Protein AF-A0A938V419-F1 (afdb_monomer)

Foldseek 3Di:
DDFDKDKDKFWPVNFAADDPVNVVVLVVLLPFDADAPLFDPVDALLVSLVVCLVVVWAKAKEKEFEFAADPVCQPPPVWWDKDKDWAAFLLLVLLCVPCVVVLVVVCVVCVVVVHHDDPVNSVVVSVVCSVVSVVVVLVVLCVVPVPCSCVVVVVVRRHDTDIDIDIGTAAPRRPPVRDDQPVFSMKMKMDGVVSSHIDIATDRDQVNLQVQQSNLLSQLSNVVSHAHKYFYWYQANNRHITGRDIGRHAEGAPPSHCRNHHDDPVSVLVSQAQYWHWDWDADPVDNNIIMIMTIHRD

pLDDT: mean 90.35, std 8.26, range [40.0, 97.88]

Structure (mmCIF, N/CA/C/O backbone):
data_AF-A0A938V419-F1
#
_entry.id   AF-A0A938V419-F1
#
loop_
_atom_site.group_PDB
_atom_site.id
_atom_site.type_symbol
_atom_site.label_atom_id
_atom_site.label_alt_id
_atom_site.label_comp_id
_atom_site.label_asym_id
_atom_site.label_entity_id
_atom_site.label_seq_id
_atom_site.pdbx_PDB_ins_code
_atom_site.Cartn_x
_atom_site.Cartn_y
_atom_site.Cartn_z
_atom_site.occupancy
_atom_site.B_iso_or_equiv
_atom_site.auth_seq_id
_atom_site.auth_comp_id
_atom_site.auth_asym_id
_atom_site.auth_atom_id
_atom_site.pdbx_PDB_model_num
ATOM 1 N N . MET A 1 1 ? 13.591 -10.824 32.837 1.00 40.00 1 MET A N 1
ATOM 2 C CA . MET A 1 1 ? 12.143 -11.056 33.007 1.00 40.00 1 MET A CA 1
ATOM 3 C C . MET A 1 1 ? 11.602 -11.314 31.617 1.00 40.00 1 MET A C 1
ATOM 5 O O . MET A 1 1 ? 11.769 -10.442 30.778 1.00 40.00 1 MET A O 1
ATOM 9 N N . GLY A 1 2 ? 11.125 -12.526 31.327 1.00 44.41 2 GLY A N 1
ATOM 10 C CA . GLY A 1 2 ? 10.531 -12.807 30.019 1.00 44.41 2 GLY A CA 1
ATOM 11 C C . GLY A 1 2 ? 9.225 -12.032 29.912 1.00 44.41 2 GLY A C 1
ATOM 12 O O . GLY A 1 2 ? 8.365 -12.215 30.767 1.00 44.41 2 GLY A O 1
ATOM 13 N N . GLN A 1 3 ? 9.114 -11.129 28.939 1.00 49.97 3 GLN A N 1
ATOM 14 C CA . GLN A 1 3 ? 7.815 -10.576 28.564 1.00 49.97 3 GLN A CA 1
ATOM 15 C C . GLN A 1 3 ? 6.968 -11.742 28.055 1.00 49.97 3 GLN A C 1
ATOM 17 O O . GLN A 1 3 ?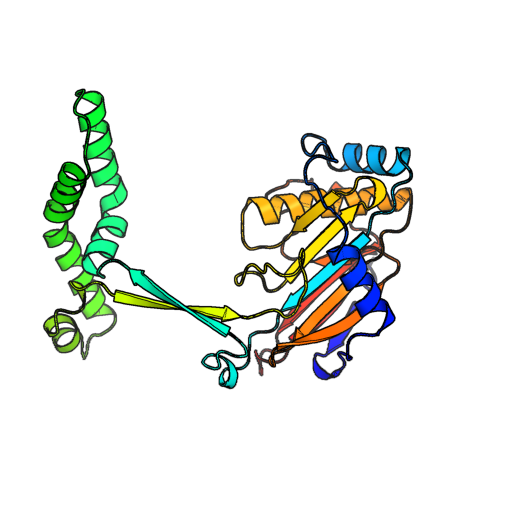 7.428 -12.518 27.213 1.00 49.97 3 GLN A O 1
ATOM 22 N N . THR A 1 4 ? 5.775 -11.914 28.614 1.00 55.88 4 THR A N 1
ATOM 23 C CA . THR A 1 4 ? 4.829 -12.890 28.084 1.00 55.88 4 THR A CA 1
ATOM 24 C C . THR A 1 4 ? 4.237 -12.231 26.845 1.00 55.88 4 THR A C 1
ATOM 26 O O . THR A 1 4 ? 3.736 -11.123 26.915 1.00 55.88 4 THR A O 1
ATOM 29 N N . THR A 1 5 ? 4.352 -12.831 25.668 1.00 69.94 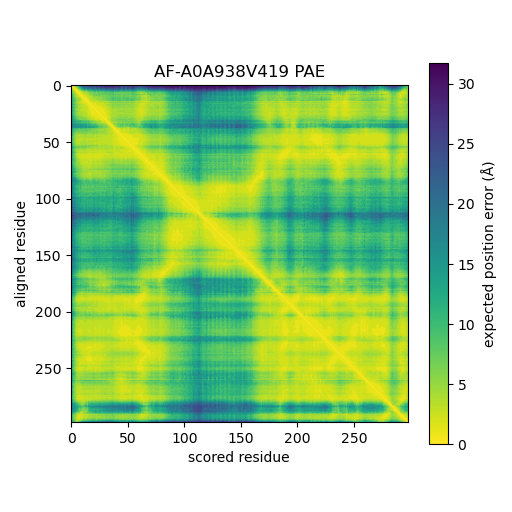5 THR A N 1
ATOM 30 C CA . THR A 1 5 ? 3.678 -12.288 24.480 1.00 69.94 5 THR A CA 1
ATOM 31 C C . THR A 1 5 ? 2.454 -13.144 24.234 1.00 69.94 5 THR A C 1
ATOM 33 O O . THR A 1 5 ? 2.574 -14.338 23.942 1.00 69.94 5 THR A O 1
ATOM 36 N N . ARG A 1 6 ? 1.257 -12.561 24.336 1.00 82.06 6 ARG A N 1
ATOM 37 C CA . ARG A 1 6 ? 0.045 -13.257 23.900 1.00 82.06 6 ARG A CA 1
ATOM 38 C C . ARG A 1 6 ? -0.007 -13.221 22.378 1.00 82.06 6 ARG A C 1
ATOM 40 O O . ARG A 1 6 ? -0.185 -12.158 21.791 1.00 82.06 6 ARG A O 1
ATOM 47 N N . THR A 1 7 ? 0.103 -14.391 21.757 1.00 84.62 7 THR A N 1
ATOM 48 C CA . THR A 1 7 ? -0.038 -14.554 20.305 1.00 84.62 7 THR A CA 1
ATOM 49 C C . THR A 1 7 ? -1.355 -15.252 19.993 1.00 84.62 7 THR A C 1
ATOM 51 O O . THR A 1 7 ? -1.660 -16.289 20.584 1.00 84.62 7 THR A O 1
ATOM 54 N N . ILE A 1 8 ? -2.138 -14.696 19.071 1.00 85.88 8 ILE A N 1
ATOM 55 C CA . ILE A 1 8 ? -3.344 -15.332 18.527 1.00 85.88 8 ILE A CA 1
ATOM 56 C C . ILE A 1 8 ? -3.110 -15.566 17.038 1.00 85.88 8 ILE A C 1
ATOM 58 O O . ILE A 1 8 ? -2.898 -14.608 16.299 1.00 85.88 8 ILE A O 1
ATOM 62 N N . GLY A 1 9 ? -3.126 -16.830 16.615 1.00 85.75 9 GLY A N 1
ATOM 63 C CA . GLY A 1 9 ? -3.018 -17.218 15.211 1.00 85.75 9 GLY A CA 1
ATOM 64 C C . GLY A 1 9 ? -4.391 -17.427 14.575 1.00 85.75 9 GLY A C 1
ATOM 65 O O . GLY A 1 9 ? -5.311 -17.903 15.236 1.00 85.75 9 GLY A O 1
ATOM 66 N N . PHE A 1 10 ? -4.501 -17.098 13.293 1.00 86.56 10 PHE A N 1
ATOM 67 C CA . PHE A 1 10 ? -5.673 -17.305 12.452 1.00 86.56 10 PHE A CA 1
ATOM 68 C C . PHE A 1 10 ? -5.224 -17.972 11.161 1.00 86.56 10 PHE A C 1
ATOM 70 O O . PHE A 1 10 ? -4.570 -17.337 10.326 1.00 86.56 10 PHE A O 1
ATOM 77 N N . ARG A 1 11 ? -5.591 -19.237 10.981 1.00 85.44 11 ARG A N 1
ATOM 78 C CA . ARG A 1 11 ? -5.293 -19.946 9.735 1.00 85.44 11 ARG A CA 1
ATOM 79 C C . ARG A 1 11 ? -6.252 -19.493 8.645 1.00 85.44 11 ARG A C 1
ATOM 81 O O . ARG A 1 11 ? -7.429 -19.268 8.918 1.00 85.44 11 ARG A O 1
ATOM 88 N N . SER A 1 12 ? -5.779 -19.418 7.404 1.00 81.81 12 SER A N 1
ATOM 89 C CA . SER A 1 12 ? -6.625 -19.103 6.234 1.00 81.81 12 SER A CA 1
ATOM 90 C C . SER A 1 12 ? -7.889 -19.973 6.134 1.00 81.81 12 SER A C 1
ATOM 92 O O . SER A 1 12 ? -8.957 -19.498 5.754 1.00 81.81 12 SER A O 1
ATOM 94 N N . GLU A 1 13 ? -7.790 -21.237 6.549 1.00 83.69 13 GLU A N 1
ATOM 95 C CA . GLU A 1 13 ? -8.884 -22.218 6.586 1.00 83.69 13 GLU A CA 1
ATOM 96 C C . GLU A 1 13 ? -9.969 -21.890 7.636 1.00 83.69 13 GLU A C 1
ATOM 98 O O . GLU A 1 13 ? -11.103 -22.350 7.520 1.00 83.69 13 GLU A O 1
ATOM 103 N N . GLU A 1 14 ? -9.639 -21.084 8.650 1.00 87.38 14 GLU A N 1
ATOM 104 C CA . GLU A 1 14 ? -10.528 -20.691 9.753 1.00 87.38 14 GLU A CA 1
ATOM 105 C C . GLU A 1 14 ? -11.244 -19.359 9.483 1.00 87.38 14 GLU A C 1
ATOM 107 O O . GLU A 1 14 ? -12.124 -18.953 10.251 1.00 87.38 14 GLU A O 1
ATOM 112 N N . TRP A 1 15 ? -10.879 -18.652 8.409 1.00 91.69 15 TRP A N 1
ATOM 113 C CA . TRP A 1 15 ? -11.514 -17.386 8.067 1.00 91.69 15 TRP A CA 1
ATOM 114 C C . TRP A 1 15 ? -12.955 -17.608 7.618 1.00 91.69 15 TRP A C 1
ATOM 116 O O . TRP A 1 15 ? -13.278 -18.498 6.830 1.00 91.69 15 TRP A O 1
ATOM 126 N N . ARG A 1 16 ? -13.841 -16.758 8.127 1.00 93.88 16 ARG A N 1
ATOM 127 C CA . ARG A 1 16 ? -15.288 -16.919 7.983 1.00 93.88 16 ARG A CA 1
ATOM 128 C C . ARG A 1 16 ? -15.825 -16.032 6.874 1.00 93.88 16 ARG A C 1
ATOM 130 O O . ARG A 1 16 ? -15.177 -15.076 6.449 1.00 93.88 16 ARG A O 1
ATOM 137 N N . ASP A 1 17 ? -17.036 -16.326 6.422 1.00 94.38 17 ASP A N 1
ATOM 138 C CA . ASP A 1 17 ? -17.784 -15.367 5.613 1.00 94.38 17 ASP A CA 1
ATOM 139 C C . ASP A 1 17 ? -18.051 -14.085 6.404 1.00 94.38 17 ASP A C 1
ATOM 141 O O . ASP A 1 17 ? -18.088 -14.087 7.638 1.00 94.38 17 ASP A O 1
ATOM 145 N N . LEU A 1 18 ? -18.194 -12.977 5.678 1.00 92.25 18 LEU A N 1
ATOM 146 C CA . LEU A 1 18 ? -18.390 -11.666 6.277 1.00 92.25 18 LEU A CA 1
ATOM 147 C C . LEU A 1 18 ? -19.740 -11.623 7.017 1.00 92.25 18 LEU A C 1
ATOM 149 O O . LEU A 1 18 ? -20.777 -11.812 6.378 1.00 92.25 18 LEU A O 1
ATOM 153 N N . PRO A 1 19 ? -19.766 -11.350 8.335 1.00 94.69 19 PRO A N 1
ATOM 154 C CA . PRO A 1 19 ? -21.022 -11.184 9.052 1.00 94.69 19 PRO A CA 1
ATOM 155 C C . PRO A 1 19 ? -21.852 -10.041 8.457 1.00 94.69 19 PRO A C 1
ATOM 157 O O . PRO A 1 19 ? -21.304 -9.036 7.992 1.00 94.69 19 PRO A O 1
ATOM 160 N N . GLU A 1 20 ? -23.180 -10.153 8.515 1.00 92.94 20 GLU A N 1
ATOM 161 C CA . GLU A 1 20 ? -24.084 -9.109 8.010 1.00 92.94 20 GLU A CA 1
ATOM 162 C C . GLU A 1 20 ? -23.860 -7.770 8.728 1.00 92.94 20 GLU A C 1
ATOM 164 O O . GLU A 1 20 ? -23.819 -6.724 8.087 1.00 92.94 20 GLU A O 1
ATOM 169 N N . SER A 1 21 ? -23.599 -7.802 10.039 1.00 92.81 21 SER A N 1
ATOM 170 C CA . SER A 1 21 ? -23.277 -6.613 10.837 1.00 92.81 21 SER A CA 1
ATOM 171 C C . SER A 1 21 ? -22.013 -5.894 10.356 1.00 92.81 21 SER A C 1
ATOM 173 O O . SER A 1 21 ? -21.987 -4.666 10.271 1.00 92.81 21 SER A O 1
ATOM 175 N N . VAL A 1 22 ? -20.971 -6.648 9.998 1.00 92.19 22 VAL A N 1
ATOM 176 C CA . VAL A 1 22 ? -19.723 -6.096 9.457 1.00 92.19 22 VAL A CA 1
ATOM 177 C C . VAL A 1 22 ? -19.958 -5.553 8.049 1.00 92.19 22 VAL A C 1
ATOM 179 O O . VAL A 1 22 ? -19.527 -4.446 7.739 1.00 92.19 22 VAL A O 1
ATOM 182 N N . SER A 1 23 ? -20.696 -6.291 7.219 1.00 90.31 23 SER A N 1
ATOM 183 C CA . SER A 1 23 ? -21.071 -5.865 5.866 1.00 90.31 23 SER A CA 1
ATOM 184 C C . SER A 1 23 ? -21.845 -4.544 5.885 1.00 90.31 23 SER A C 1
ATOM 186 O O . SER A 1 23 ? -21.532 -3.630 5.122 1.00 90.31 23 SER A O 1
ATOM 188 N N . ALA A 1 24 ? -22.816 -4.414 6.794 1.00 90.12 24 ALA A N 1
ATOM 189 C CA . ALA A 1 24 ? -23.596 -3.198 6.986 1.00 90.12 24 ALA A CA 1
ATOM 190 C C . ALA A 1 24 ? -22.712 -2.021 7.424 1.00 90.12 24 ALA A C 1
ATOM 192 O O . ALA A 1 24 ? -22.822 -0.939 6.849 1.00 90.12 24 ALA A O 1
ATOM 193 N N . ARG A 1 25 ? -21.783 -2.247 8.365 1.00 89.00 25 ARG A N 1
ATOM 194 C CA . ARG A 1 25 ? -20.826 -1.224 8.818 1.00 89.00 25 ARG A CA 1
ATOM 195 C C . ARG A 1 25 ? -19.917 -0.751 7.680 1.00 89.00 25 ARG A C 1
ATOM 197 O O . ARG A 1 25 ? -19.761 0.448 7.483 1.00 89.00 25 ARG A O 1
ATOM 204 N N . LEU A 1 26 ? -19.362 -1.668 6.881 1.00 88.75 26 LEU A N 1
ATOM 205 C CA . LEU A 1 26 ? -18.559 -1.313 5.699 1.00 88.75 26 LEU A CA 1
ATOM 206 C C . LEU A 1 26 ? -19.370 -0.508 4.674 1.00 88.75 26 LEU A C 1
ATOM 208 O O . LEU A 1 26 ? -18.866 0.465 4.114 1.00 88.75 26 LEU A O 1
ATOM 212 N N . ALA A 1 27 ? -20.635 -0.875 4.457 1.00 88.00 27 ALA A N 1
ATOM 213 C CA . ALA A 1 27 ? -21.527 -0.156 3.554 1.00 88.00 27 ALA A CA 1
ATOM 214 C C . ALA A 1 27 ? -21.906 1.243 4.070 1.00 88.00 27 ALA A C 1
ATOM 216 O O . ALA A 1 27 ? -22.080 2.158 3.267 1.00 88.00 27 ALA A O 1
ATOM 217 N N . GLU A 1 28 ? -22.039 1.431 5.382 1.00 87.75 28 GLU A N 1
ATOM 218 C CA . GLU A 1 28 ? -22.273 2.744 5.988 1.00 87.75 28 GLU A CA 1
ATOM 219 C C . GLU A 1 28 ? -21.077 3.673 5.767 1.00 87.75 28 GLU A C 1
ATOM 221 O O . GLU A 1 28 ? -21.234 4.788 5.267 1.00 87.75 28 GLU A O 1
ATOM 226 N N . LEU A 1 29 ? -19.869 3.177 6.034 1.00 85.25 29 LEU A N 1
ATOM 227 C CA . LEU A 1 29 ? -18.631 3.925 5.807 1.00 85.25 29 LEU A CA 1
ATOM 228 C C . LEU A 1 29 ? -18.454 4.286 4.341 1.00 85.25 29 LEU A C 1
ATOM 230 O O . LEU A 1 29 ? -17.960 5.364 4.028 1.00 85.25 29 LEU A O 1
ATOM 234 N N . ALA A 1 30 ? -18.894 3.415 3.440 1.00 85.38 30 ALA A N 1
ATOM 235 C CA . ALA A 1 30 ? -18.847 3.690 2.017 1.00 85.38 30 ALA A CA 1
ATOM 236 C C . ALA A 1 30 ? -19.746 4.845 1.569 1.00 85.38 30 ALA A C 1
ATOM 238 O O . ALA A 1 30 ? -19.484 5.487 0.553 1.00 85.38 30 ALA A O 1
ATOM 239 N N . ARG A 1 31 ? -20.822 5.111 2.314 1.00 85.19 31 ARG A N 1
ATOM 240 C CA . ARG A 1 31 ? -21.737 6.229 2.048 1.00 85.19 31 ARG A CA 1
ATOM 241 C C . ARG A 1 31 ? -21.283 7.520 2.721 1.00 85.19 31 ARG A C 1
ATOM 243 O O . ARG A 1 31 ? -21.749 8.591 2.333 1.00 85.19 31 ARG A O 1
ATOM 250 N N . ALA A 1 32 ? -20.417 7.432 3.729 1.00 84.88 32 ALA A N 1
ATOM 251 C CA . ALA A 1 32 ? -19.896 8.599 4.418 1.00 84.88 32 ALA A CA 1
ATOM 252 C C . ALA A 1 32 ? -18.996 9.429 3.491 1.00 84.88 32 ALA A C 1
ATOM 254 O O . ALA A 1 32 ? -18.222 8.912 2.684 1.00 84.88 32 ALA A O 1
ATOM 255 N N . ARG A 1 33 ? -19.096 10.754 3.617 1.00 83.31 33 ARG A N 1
ATOM 256 C CA . ARG A 1 33 ? -18.255 11.685 2.866 1.00 83.31 33 ARG A CA 1
ATOM 257 C C . ARG A 1 33 ? -16.973 11.942 3.643 1.00 83.31 33 ARG A C 1
ATOM 259 O O . ARG A 1 33 ? -16.923 12.840 4.477 1.00 83.31 33 ARG A O 1
ATOM 266 N N . TRP A 1 34 ? -15.946 11.163 3.341 1.00 86.19 34 TRP A N 1
ATOM 267 C CA . TRP A 1 34 ? -14.630 11.350 3.934 1.00 86.19 34 TRP A CA 1
ATOM 268 C C . TRP A 1 34 ? -13.888 12.524 3.300 1.00 86.19 34 TRP A C 1
ATOM 270 O O . TRP A 1 34 ? -13.940 12.738 2.087 1.00 86.19 34 TRP A O 1
ATOM 280 N N . ASN A 1 35 ? -13.181 13.284 4.126 1.00 78.44 35 ASN A N 1
ATOM 281 C CA . ASN A 1 35 ? -12.273 14.339 3.710 1.00 78.44 35 ASN A CA 1
ATOM 282 C C . ASN A 1 35 ? -10.875 14.089 4.303 1.00 78.44 35 ASN A C 1
ATOM 284 O O . ASN A 1 35 ? -10.711 13.337 5.260 1.00 78.44 35 ASN A O 1
ATOM 288 N N . HIS A 1 3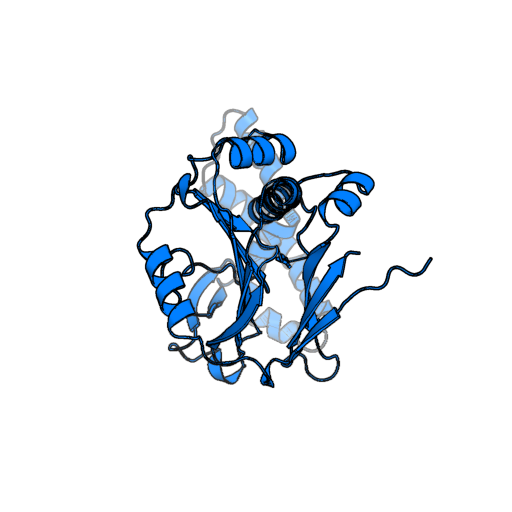6 ? -9.855 14.716 3.717 1.00 75.00 36 HIS A N 1
ATOM 289 C CA . HIS A 1 36 ? -8.471 14.615 4.201 1.00 75.00 36 HIS A CA 1
ATOM 290 C C . HIS A 1 36 ? -8.014 15.866 4.963 1.00 75.00 36 HIS A C 1
ATOM 292 O O . HIS A 1 36 ? -6.861 15.942 5.373 1.00 75.00 36 HIS A O 1
ATOM 298 N N . THR A 1 37 ? -8.901 16.847 5.145 1.00 76.38 37 THR A N 1
ATOM 299 C CA . THR A 1 37 ? -8.582 18.178 5.689 1.00 76.38 37 THR A CA 1
ATOM 300 C C . THR A 1 37 ? -9.072 18.381 7.119 1.00 76.38 37 THR A C 1
ATOM 302 O O . THR A 1 37 ? -8.740 19.389 7.728 1.00 76.38 37 THR A O 1
ATOM 305 N N . GLY A 1 38 ? -9.874 17.455 7.653 1.00 77.00 38 GLY A N 1
ATOM 306 C CA . GLY A 1 38 ? -10.442 17.534 9.000 1.00 77.00 38 GLY A CA 1
ATOM 307 C C . GLY A 1 38 ? -9.427 17.382 10.135 1.00 77.00 38 GLY A C 1
ATOM 308 O O . GLY A 1 38 ? -9.770 17.674 11.273 1.00 77.00 38 GLY A O 1
ATOM 309 N N . LEU A 1 39 ? -8.191 16.962 9.840 1.00 86.56 39 LEU A N 1
ATOM 310 C CA . LEU A 1 39 ? -7.095 16.870 10.804 1.00 86.56 39 LEU A CA 1
ATOM 311 C C . LEU A 1 39 ? -5.859 17.608 10.283 1.00 86.56 39 LEU A C 1
ATOM 313 O O . LEU A 1 39 ? -5.485 17.466 9.117 1.00 86.56 39 LEU A O 1
ATOM 317 N N . ASP A 1 40 ? -5.194 18.350 11.169 1.00 88.81 40 ASP A N 1
ATOM 318 C CA . ASP A 1 40 ? -3.922 19.003 10.871 1.00 88.81 40 ASP A CA 1
ATOM 319 C C . ASP A 1 40 ? -2.756 18.017 11.027 1.00 88.81 40 ASP A C 1
ATOM 321 O O . ASP A 1 40 ? -2.216 17.793 12.112 1.00 88.81 40 ASP A O 1
ATOM 325 N N . LEU A 1 41 ? -2.344 17.431 9.905 1.00 88.81 41 LEU A N 1
ATOM 326 C CA . LEU A 1 41 ? -1.218 16.502 9.855 1.00 88.81 41 LEU A CA 1
ATOM 327 C C . LEU A 1 41 ? 0.150 17.193 9.966 1.00 88.81 41 LEU A C 1
ATOM 329 O O . LEU A 1 41 ? 1.170 16.514 9.884 1.00 88.81 41 LEU A O 1
ATOM 333 N N . SER A 1 42 ? 0.231 18.511 10.156 1.00 89.94 42 SER A N 1
ATOM 334 C CA . SER A 1 42 ? 1.493 19.144 10.560 1.00 89.94 42 SER A CA 1
ATOM 335 C C . SER A 1 42 ? 1.816 18.894 12.041 1.00 89.94 42 SER A C 1
ATOM 337 O O . SER A 1 42 ? 2.985 18.942 12.429 1.00 89.94 42 SER A O 1
ATOM 339 N N . MET A 1 43 ? 0.809 18.541 12.852 1.00 93.19 43 MET A N 1
ATOM 340 C CA . MET A 1 43 ? 0.978 18.215 14.267 1.00 93.19 43 MET A CA 1
ATOM 341 C C . MET A 1 43 ? 1.787 16.926 14.474 1.00 93.19 43 MET A C 1
ATOM 343 O O . MET A 1 43 ? 1.781 15.999 13.654 1.00 93.19 43 MET A O 1
ATOM 347 N N . SER A 1 44 ? 2.470 16.849 15.620 1.00 94.94 44 SER A N 1
ATOM 348 C CA . SER A 1 44 ? 3.068 15.598 16.090 1.00 94.94 44 SER A CA 1
ATOM 349 C C . SER A 1 44 ? 1.981 14.582 16.452 1.00 94.94 44 SER A C 1
ATOM 351 O O . SER A 1 44 ? 0.836 14.944 16.730 1.00 94.94 44 SER A O 1
ATOM 353 N N . HIS A 1 45 ? 2.339 13.298 16.482 1.00 96.44 45 HIS A N 1
ATOM 354 C CA . HIS A 1 45 ? 1.384 12.235 16.788 1.00 96.44 45 HIS A CA 1
ATOM 355 C C . HIS A 1 45 ? 0.739 12.394 18.175 1.00 96.44 45 HIS A C 1
ATOM 357 O O . HIS A 1 45 ? -0.458 12.141 18.306 1.00 96.44 45 HIS A O 1
ATOM 363 N N . SER A 1 46 ? 1.498 12.859 19.175 1.00 96.38 46 SER A N 1
ATOM 364 C CA . SER A 1 46 ? 1.009 13.116 20.536 1.00 96.38 46 SER A CA 1
ATOM 365 C C . SER A 1 46 ? 0.027 14.283 20.590 1.00 96.38 46 SER A C 1
ATOM 367 O O . SER A 1 46 ? -1.043 14.139 21.171 1.00 96.38 46 SER A O 1
ATOM 369 N N . LEU A 1 47 ? 0.339 15.403 19.926 1.00 96.75 47 LEU A N 1
ATOM 370 C CA . LEU A 1 47 ? -0.565 16.558 19.864 1.00 96.75 47 LEU A CA 1
ATOM 371 C C . LEU A 1 47 ? -1.859 16.213 19.126 1.00 96.75 47 LEU A C 1
ATOM 373 O O . LEU A 1 47 ? -2.943 16.604 19.552 1.00 96.75 47 LEU A O 1
ATOM 377 N N . LEU A 1 48 ? -1.758 15.430 18.049 1.00 96.25 48 LEU A N 1
ATOM 378 C CA . LEU A 1 48 ? -2.934 14.954 17.333 1.00 96.25 48 LEU A CA 1
ATOM 379 C C . LEU A 1 48 ? -3.788 14.033 18.219 1.00 96.25 48 LEU A C 1
ATOM 381 O O . LEU A 1 48 ? -5.008 14.144 18.213 1.00 96.25 48 LEU A O 1
ATOM 385 N N . ALA A 1 49 ? -3.169 13.166 19.025 1.00 97.12 49 ALA A N 1
ATOM 386 C CA . ALA A 1 49 ? -3.886 12.302 19.961 1.00 97.12 49 ALA A CA 1
ATOM 387 C C . ALA A 1 49 ? -4.605 13.099 21.063 1.00 97.12 49 ALA A C 1
ATOM 389 O O . ALA A 1 49 ? -5.759 12.807 21.372 1.00 97.12 49 ALA A O 1
ATOM 390 N N . GLU A 1 50 ? -3.955 14.124 21.619 1.00 97.12 50 GLU A N 1
ATOM 391 C CA . GLU A 1 50 ? -4.558 15.046 22.591 1.00 97.12 50 GLU A CA 1
ATOM 392 C C . GLU A 1 50 ? -5.724 15.827 21.983 1.00 97.12 50 GLU A C 1
ATOM 394 O O . GLU A 1 50 ? -6.776 15.952 22.608 1.00 97.12 50 GLU A O 1
ATOM 399 N N . HIS A 1 51 ? -5.571 16.299 20.743 1.00 95.56 51 HIS A N 1
ATOM 400 C CA . HIS A 1 51 ? -6.643 16.961 20.008 1.00 95.56 51 HIS A CA 1
ATOM 401 C C . HIS A 1 51 ? -7.854 16.035 19.831 1.00 95.56 51 HIS A C 1
ATOM 403 O O . HIS A 1 51 ? -8.971 16.409 20.186 1.00 95.56 51 HIS A O 1
ATOM 409 N N . LEU A 1 52 ? -7.633 14.800 19.362 1.00 95.69 52 LEU A N 1
ATOM 410 C CA . LEU A 1 52 ? -8.697 13.802 19.223 1.00 95.69 52 LEU A CA 1
ATOM 411 C C . LEU A 1 52 ? -9.394 13.533 20.565 1.00 95.69 52 LEU A C 1
ATOM 413 O O . LEU A 1 52 ? -10.624 13.549 20.626 1.00 95.69 52 LEU A O 1
ATOM 417 N N . ALA A 1 53 ? -8.629 13.364 21.646 1.00 95.81 53 ALA A N 1
ATOM 418 C CA . ALA A 1 53 ? -9.174 13.166 22.988 1.00 95.81 53 ALA A CA 1
ATOM 419 C C . ALA A 1 53 ? -10.015 14.365 23.459 1.00 95.81 53 ALA A C 1
ATOM 421 O O . ALA A 1 53 ? -11.114 14.178 23.976 1.00 95.81 53 ALA A O 1
ATOM 422 N N . GLY A 1 54 ? -9.543 15.594 23.227 1.00 94.38 54 GLY A N 1
ATOM 423 C CA . GLY A 1 54 ? -10.251 16.822 23.599 1.00 94.38 54 GLY A CA 1
ATOM 424 C C . GLY A 1 54 ? -11.568 17.034 22.847 1.00 94.38 54 GLY A C 1
ATOM 425 O O . GLY A 1 54 ? -12.481 17.661 23.377 1.00 94.38 54 GLY A O 1
ATOM 426 N N . THR A 1 55 ? -11.691 16.487 21.634 1.00 92.44 55 THR A N 1
ATOM 427 C CA . THR A 1 55 ? -12.938 16.532 20.848 1.00 92.44 55 THR A CA 1
ATOM 428 C C . THR A 1 55 ? -13.941 15.434 21.207 1.00 92.44 55 THR A C 1
ATOM 430 O O . THR A 1 55 ? -15.089 15.507 20.776 1.00 92.44 55 THR A O 1
ATOM 433 N N . GLY A 1 56 ? -13.533 14.419 21.979 1.00 91.69 56 GLY A N 1
ATOM 434 C CA . GLY A 1 56 ? -14.358 13.236 22.236 1.00 91.69 56 GLY A CA 1
ATOM 435 C C . GLY A 1 56 ? -14.578 12.367 20.993 1.00 91.69 56 GLY A C 1
ATOM 436 O O . GLY A 1 56 ? -15.605 11.702 20.896 1.00 91.69 56 GLY A O 1
ATOM 437 N N . ALA A 1 57 ? -13.654 12.403 20.027 1.00 93.88 57 ALA A N 1
ATOM 438 C CA . ALA A 1 57 ? -13.730 11.582 18.821 1.00 93.88 57 ALA A CA 1
ATOM 439 C C . ALA A 1 57 ? -13.552 10.091 19.139 1.00 93.88 57 ALA A C 1
ATOM 441 O O . ALA A 1 57 ? -12.826 9.758 20.075 1.00 93.88 57 ALA A O 1
ATOM 442 N N . HIS A 1 58 ? -14.131 9.206 18.323 1.00 95.25 58 HIS A N 1
ATOM 443 C CA . HIS A 1 58 ? -14.058 7.750 18.485 1.00 95.25 58 HIS A CA 1
ATOM 444 C C . HIS A 1 58 ? -13.314 7.125 17.297 1.00 95.25 58 HIS A C 1
ATOM 446 O O . HIS A 1 58 ? -13.929 6.630 16.343 1.00 95.25 58 HIS A O 1
ATOM 452 N N . PRO A 1 59 ? -11.970 7.167 17.310 1.00 96.31 59 PRO A N 1
ATOM 453 C CA . PRO A 1 59 ? -11.179 6.588 16.243 1.00 96.31 59 PRO A CA 1
ATOM 454 C C . PRO A 1 59 ? -11.320 5.066 16.214 1.00 96.31 59 PRO A C 1
ATOM 456 O O . PRO A 1 59 ? -11.478 4.405 17.240 1.00 96.31 59 PRO A O 1
ATOM 459 N N . TRP A 1 60 ? -11.206 4.495 15.021 1.00 95.44 60 TRP A N 1
ATOM 460 C CA . TRP A 1 60 ? -11.205 3.048 14.826 1.00 95.44 60 TRP A CA 1
ATOM 461 C C . TRP A 1 60 ? -10.500 2.693 13.510 1.00 95.44 60 TRP A C 1
ATOM 463 O O . TRP A 1 60 ? -10.162 3.572 12.707 1.00 95.44 60 TRP A O 1
ATOM 473 N N . THR A 1 61 ? -10.219 1.408 13.293 1.00 96.56 61 THR A N 1
ATOM 474 C CA . THR A 1 61 ? -9.407 0.958 12.153 1.00 96.56 61 THR A CA 1
ATOM 475 C C . THR A 1 61 ? -9.963 -0.279 11.458 1.00 96.56 61 THR A C 1
ATOM 477 O O . THR A 1 61 ? -10.595 -1.140 12.072 1.00 96.56 61 THR A O 1
ATOM 480 N N . VAL A 1 62 ? -9.670 -0.391 10.161 1.00 95.75 62 VAL A N 1
ATOM 481 C CA . VAL A 1 62 ? -9.883 -1.612 9.374 1.00 95.75 62 VAL A CA 1
ATOM 482 C C . VAL A 1 62 ? -8.547 -2.040 8.797 1.00 95.75 62 VAL A C 1
ATOM 484 O O . VAL A 1 62 ? -7.938 -1.299 8.030 1.00 95.75 62 VAL A O 1
ATOM 487 N N . LEU A 1 63 ? -8.097 -3.236 9.148 1.00 95.12 63 LEU A N 1
ATOM 488 C CA . LEU A 1 63 ? -6.947 -3.889 8.548 1.00 95.12 63 LEU A CA 1
ATOM 489 C C . LEU A 1 63 ? -7.460 -4.922 7.566 1.00 95.12 63 LEU A C 1
ATOM 491 O O . LEU A 1 63 ? -8.288 -5.768 7.901 1.00 95.12 63 LEU A O 1
ATOM 495 N N . ILE A 1 64 ? -6.947 -4.863 6.352 1.00 94.44 64 ILE A N 1
ATOM 496 C CA . ILE A 1 64 ? -7.241 -5.849 5.331 1.00 94.44 64 ILE A CA 1
ATOM 497 C C . ILE A 1 64 ? -5.915 -6.490 4.955 1.00 94.44 64 ILE A C 1
ATOM 499 O O . ILE A 1 64 ? -4.935 -5.795 4.689 1.00 94.44 64 ILE A O 1
ATOM 503 N N . TYR A 1 65 ? -5.882 -7.815 4.951 1.00 93.19 65 TYR A N 1
ATOM 504 C CA . TYR A 1 65 ? -4.810 -8.604 4.363 1.00 93.19 65 TYR A CA 1
ATOM 505 C C . TYR A 1 65 ? -5.230 -9.093 2.974 1.00 93.19 65 TYR A C 1
ATOM 507 O O . TYR A 1 65 ? -6.403 -9.381 2.748 1.00 93.19 65 TYR A O 1
ATOM 515 N N . CYS A 1 66 ? -4.301 -9.222 2.036 1.00 90.62 66 CYS A N 1
ATOM 516 C CA . CYS A 1 66 ? -4.565 -9.788 0.719 1.00 90.62 66 CYS A CA 1
ATOM 517 C C . CYS A 1 66 ? -3.603 -10.943 0.439 1.00 90.62 66 CYS A C 1
ATOM 519 O O . CYS A 1 66 ? -2.415 -10.726 0.197 1.00 90.62 66 CYS A O 1
ATOM 521 N N . GLU A 1 67 ? -4.138 -12.164 0.379 1.00 89.38 67 GLU A N 1
ATOM 522 C CA . GLU A 1 67 ? -3.384 -13.320 -0.104 1.00 89.38 67 GLU A CA 1
ATOM 523 C C . GLU A 1 67 ? -2.992 -13.152 -1.575 1.00 89.38 67 GLU A C 1
ATOM 525 O O . GLU A 1 67 ? -3.626 -12.430 -2.361 1.00 89.38 67 GLU A O 1
ATOM 530 N N . ILE A 1 68 ? -1.960 -13.892 -1.979 1.00 87.31 68 ILE A N 1
ATOM 531 C CA . ILE A 1 68 ? -1.608 -14.031 -3.388 1.00 87.31 68 ILE A CA 1
ATOM 532 C C . ILE A 1 68 ? -2.768 -14.728 -4.105 1.00 87.31 68 ILE A C 1
ATOM 534 O O . ILE A 1 68 ? -3.190 -15.825 -3.743 1.00 87.31 68 ILE A O 1
ATOM 538 N N . LEU A 1 69 ? -3.282 -14.084 -5.154 1.00 89.88 69 LEU A N 1
ATOM 539 C CA . LEU A 1 69 ? -4.353 -14.641 -5.974 1.00 89.88 69 LEU A CA 1
ATOM 540 C C . LEU A 1 69 ? -3.907 -15.979 -6.581 1.00 89.88 69 LEU A C 1
ATOM 542 O O . LEU A 1 69 ? -2.810 -16.070 -7.136 1.00 89.88 69 LEU A O 1
ATOM 546 N N . ALA A 1 70 ? -4.770 -16.991 -6.538 1.00 90.31 70 ALA A N 1
ATOM 547 C CA . ALA A 1 70 ? -4.451 -18.312 -7.060 1.00 90.31 70 ALA A CA 1
ATOM 548 C C . ALA A 1 70 ? -4.184 -18.275 -8.589 1.00 90.31 70 ALA A C 1
ATOM 550 O O . ALA A 1 70 ? -4.888 -17.549 -9.309 1.00 90.31 70 ALA A O 1
ATOM 551 N N . PRO A 1 71 ? -3.185 -19.021 -9.113 1.00 90.88 71 PRO A N 1
ATOM 552 C CA . PRO A 1 71 ? -2.777 -18.956 -10.522 1.00 90.88 71 PRO A CA 1
ATOM 553 C C . PRO A 1 71 ? -3.905 -19.178 -11.536 1.00 90.88 71 PRO A C 1
ATOM 555 O O . PRO A 1 71 ? -3.936 -18.536 -12.590 1.00 90.88 71 PRO A O 1
ATOM 558 N N . GLU A 1 72 ? -4.873 -20.032 -11.207 1.00 93.31 72 GLU A N 1
ATOM 559 C CA . GLU A 1 72 ? -6.057 -20.317 -12.020 1.00 93.31 72 GLU A CA 1
ATOM 560 C C . GLU A 1 72 ? -6.940 -19.080 -12.276 1.00 93.31 72 GLU A C 1
ATOM 562 O O . GLU A 1 72 ? -7.706 -19.042 -13.244 1.00 93.31 72 GLU A O 1
ATOM 567 N N . HIS A 1 73 ? -6.804 -18.028 -11.461 1.00 93.44 73 HIS A N 1
ATOM 568 C CA . HIS A 1 73 ? -7.573 -16.789 -11.581 1.00 93.44 73 HIS A CA 1
ATOM 569 C C . HIS A 1 73 ? -6.823 -15.665 -12.312 1.00 93.44 73 HIS A C 1
ATOM 571 O O . HIS A 1 73 ? -7.450 -14.691 -12.730 1.00 93.44 73 HIS A O 1
ATOM 577 N N . TRP A 1 74 ? -5.515 -15.798 -12.571 1.00 90.25 74 TRP A N 1
ATOM 578 C CA . TRP A 1 74 ? -4.658 -14.728 -13.128 1.00 90.25 74 TRP A CA 1
ATOM 579 C C . TRP A 1 74 ? -5.044 -14.234 -14.528 1.00 90.25 74 TRP A C 1
ATOM 581 O O . TRP A 1 74 ? -4.564 -13.197 -14.992 1.00 90.25 74 TRP A O 1
ATOM 591 N N . THR A 1 75 ? -5.868 -14.981 -15.255 1.00 91.00 75 THR A N 1
ATOM 592 C CA . THR A 1 75 ? -6.318 -14.614 -16.608 1.00 91.00 75 THR A CA 1
ATOM 593 C C . THR A 1 75 ? -7.827 -14.416 -16.700 1.00 91.00 75 THR A C 1
ATOM 595 O O . THR A 1 75 ? -8.336 -13.971 -17.732 1.00 91.00 75 THR A O 1
ATOM 598 N N . ARG A 1 76 ? -8.555 -14.696 -15.617 1.00 94.25 76 ARG A N 1
ATOM 599 C CA . ARG A 1 76 ? -10.011 -14.629 -15.578 1.00 94.25 76 ARG A CA 1
ATOM 600 C C . ARG A 1 76 ? -10.437 -13.200 -15.263 1.00 94.25 76 ARG A C 1
ATOM 602 O O . ARG A 1 76 ? -10.247 -12.715 -14.154 1.00 94.25 76 ARG A O 1
ATOM 609 N N . LYS A 1 77 ? -11.079 -12.532 -16.224 1.00 91.81 77 LYS A N 1
ATOM 610 C CA . LYS A 1 77 ? -11.519 -11.127 -16.092 1.00 91.81 77 LYS A CA 1
ATOM 611 C C . LYS A 1 77 ? -12.488 -10.866 -14.928 1.00 91.81 77 LYS A C 1
ATOM 613 O O . LYS A 1 77 ? -12.620 -9.722 -14.511 1.00 91.81 77 LYS A O 1
ATOM 618 N N . ALA A 1 78 ? -13.149 -11.908 -14.420 1.00 92.00 78 ALA A N 1
ATOM 619 C CA . ALA A 1 78 ? -13.956 -11.827 -13.204 1.00 92.00 78 ALA A CA 1
ATOM 620 C C . ALA A 1 78 ? -13.109 -11.479 -11.962 1.00 92.00 78 ALA A C 1
ATOM 622 O O . ALA A 1 78 ? -13.591 -10.787 -11.081 1.00 92.00 78 ALA A O 1
ATOM 623 N N . PHE A 1 79 ? -11.839 -11.895 -11.929 1.00 91.75 79 PHE A N 1
ATOM 624 C CA . PHE A 1 79 ? -10.938 -11.753 -10.781 1.00 91.75 79 PHE A CA 1
ATOM 625 C C . PHE A 1 79 ? -9.872 -10.675 -10.980 1.00 91.75 79 PHE A C 1
ATOM 627 O O . PHE A 1 79 ? -9.338 -10.143 -10.012 1.00 91.75 79 PHE A O 1
ATOM 634 N N . VAL A 1 80 ? -9.531 -10.355 -12.233 1.00 91.94 80 VAL A N 1
ATOM 635 C CA . VAL A 1 80 ? -8.455 -9.410 -12.552 1.00 91.94 80 VAL A CA 1
ATOM 636 C C . VAL A 1 80 ? -8.850 -8.400 -13.625 1.00 91.94 80 VAL A C 1
ATOM 638 O O . VAL A 1 80 ? -9.488 -8.717 -14.631 1.00 91.94 80 VAL A O 1
ATOM 641 N N . ARG A 1 81 ? -8.398 -7.161 -13.451 1.00 91.00 81 ARG A N 1
ATOM 642 C CA . ARG A 1 81 ? -8.292 -6.155 -14.503 1.00 91.00 81 ARG A CA 1
ATOM 643 C C . ARG A 1 81 ? -6.976 -6.377 -15.247 1.00 91.00 81 ARG A C 1
ATOM 645 O O . ARG A 1 81 ? -5.896 -6.279 -14.672 1.00 91.00 81 ARG A O 1
ATOM 652 N N . ILE A 1 82 ? -7.073 -6.694 -16.537 1.00 91.25 82 ILE A N 1
ATOM 653 C CA . ILE A 1 82 ? -5.910 -6.903 -17.404 1.00 91.25 82 ILE A CA 1
ATOM 654 C C . ILE A 1 82 ? -5.710 -5.646 -18.240 1.00 91.25 82 ILE A C 1
ATOM 656 O O . ILE A 1 82 ? -6.526 -5.353 -19.114 1.00 91.25 82 ILE A O 1
ATOM 660 N N . THR A 1 83 ? -4.621 -4.929 -17.995 1.00 91.62 83 THR A N 1
ATOM 661 C CA . THR A 1 83 ? -4.209 -3.775 -18.795 1.00 91.62 83 THR A CA 1
ATOM 662 C C . THR A 1 83 ? -2.967 -4.119 -19.608 1.00 91.62 83 THR A C 1
ATOM 664 O O . THR A 1 83 ? -2.141 -4.958 -19.236 1.00 91.62 83 THR A O 1
ATOM 667 N N . ARG A 1 84 ? -2.874 -3.518 -20.792 1.00 93.00 84 ARG A N 1
ATOM 668 C CA . ARG A 1 84 ? -1.779 -3.713 -21.738 1.00 93.00 84 ARG A CA 1
ATOM 669 C C . ARG A 1 84 ? -1.152 -2.358 -21.994 1.00 93.00 84 ARG A C 1
ATOM 671 O O . ARG A 1 84 ? -1.799 -1.480 -22.548 1.00 93.00 84 ARG A O 1
ATOM 678 N N . GLU A 1 85 ? 0.087 -2.212 -21.571 1.00 93.38 85 GLU A N 1
ATOM 679 C CA . GLU A 1 85 ? 0.859 -0.984 -21.678 1.00 93.38 85 GLU A CA 1
ATOM 680 C C . GLU A 1 85 ? 1.962 -1.208 -22.711 1.00 93.38 85 GLU A C 1
ATOM 682 O O . GLU A 1 85 ? 2.694 -2.202 -22.635 1.00 93.38 85 GLU A O 1
ATOM 687 N N . ARG A 1 86 ? 2.060 -0.320 -23.704 1.00 93.44 86 ARG A N 1
ATOM 688 C CA . ARG A 1 86 ? 3.238 -0.287 -24.571 1.00 93.44 86 ARG A CA 1
ATOM 689 C C . ARG A 1 86 ? 4.368 0.346 -23.777 1.00 93.44 86 ARG A C 1
ATOM 691 O O . ARG A 1 86 ? 4.210 1.441 -23.252 1.00 93.44 86 ARG A O 1
ATOM 698 N N . ILE A 1 87 ? 5.472 -0.371 -23.664 1.00 93.19 87 ILE A N 1
ATOM 699 C CA . ILE A 1 87 ? 6.688 0.106 -23.018 1.00 93.19 87 ILE A CA 1
ATOM 700 C C . ILE A 1 87 ? 7.812 0.150 -24.047 1.00 93.19 87 ILE A C 1
ATOM 702 O O . ILE A 1 87 ? 7.790 -0.572 -25.050 1.00 93.19 87 ILE A O 1
ATOM 706 N N . VAL A 1 88 ? 8.809 0.982 -23.768 1.00 93.31 88 VAL A N 1
ATOM 707 C CA . VAL A 1 88 ? 9.968 1.169 -24.639 1.00 93.31 88 VAL A CA 1
ATOM 708 C C . VAL A 1 88 ? 10.715 -0.144 -24.911 1.00 93.31 88 VAL A C 1
ATOM 710 O O . VAL A 1 88 ? 10.603 -1.145 -24.179 1.00 93.31 88 VAL A O 1
ATOM 713 N N . SER A 1 89 ? 11.484 -0.134 -25.998 1.00 95.50 89 SER A N 1
ATOM 714 C CA . SER A 1 89 ? 12.345 -1.251 -26.376 1.00 95.50 89 SER A CA 1
ATOM 715 C C . SER A 1 89 ? 13.361 -1.572 -25.272 1.00 95.50 89 SER A C 1
ATOM 717 O O . SER A 1 89 ? 13.682 -0.725 -24.439 1.00 95.50 89 SER A O 1
ATOM 719 N N . GLU A 1 90 ? 13.883 -2.802 -25.238 1.00 95.44 90 GLU A N 1
ATOM 720 C CA . GLU A 1 90 ? 14.952 -3.150 -24.281 1.00 95.44 90 GLU A CA 1
ATOM 721 C C . GLU A 1 90 ? 16.202 -2.296 -24.501 1.00 95.44 90 GLU A C 1
ATOM 723 O O . GLU A 1 90 ? 16.916 -1.984 -23.550 1.00 95.44 90 GLU A O 1
ATOM 728 N N . LEU A 1 91 ? 16.456 -1.907 -25.753 1.00 96.25 91 LEU A N 1
ATOM 729 C CA . LEU A 1 91 ? 17.551 -1.021 -26.110 1.00 96.25 91 LEU A CA 1
ATOM 730 C C . LEU A 1 91 ? 17.361 0.379 -25.520 1.00 96.25 91 LEU A C 1
ATOM 732 O O . LEU A 1 91 ? 18.288 0.903 -24.911 1.00 96.25 91 LEU A O 1
ATOM 736 N N . ASP A 1 92 ? 16.176 0.967 -25.662 1.00 94.44 92 ASP A N 1
ATOM 737 C CA . ASP A 1 92 ? 15.895 2.302 -25.124 1.00 94.44 92 ASP A CA 1
ATOM 738 C C . ASP A 1 92 ? 15.836 2.292 -23.596 1.00 94.44 92 ASP A C 1
ATOM 740 O O . ASP A 1 92 ? 16.384 3.184 -22.952 1.00 94.44 92 ASP A O 1
ATOM 744 N N . GLU A 1 93 ? 15.262 1.245 -22.992 1.00 95.50 93 GLU A N 1
ATOM 745 C CA . GLU A 1 93 ? 15.342 1.039 -21.542 1.00 95.50 93 GLU A CA 1
ATOM 746 C C . GLU A 1 93 ? 16.806 0.976 -21.084 1.00 95.50 93 GLU A C 1
ATOM 7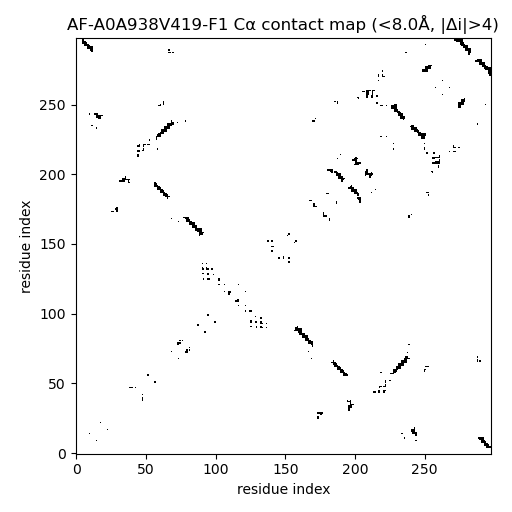48 O O . GLU A 1 93 ? 17.172 1.576 -20.072 1.00 95.50 93 GLU A O 1
ATOM 753 N N . LYS A 1 94 ? 17.672 0.295 -21.849 1.00 96.69 94 LYS A N 1
ATOM 754 C CA . LYS A 1 94 ? 19.107 0.241 -21.559 1.00 96.69 94 LYS A CA 1
ATOM 755 C C . LYS A 1 94 ? 19.769 1.610 -21.679 1.00 96.69 94 LYS A C 1
ATOM 757 O O . LYS A 1 94 ? 20.607 1.926 -20.837 1.00 96.69 94 LYS A O 1
ATOM 762 N N . VAL A 1 95 ? 19.397 2.415 -22.678 1.00 97.00 95 VAL A N 1
ATOM 763 C CA . VAL A 1 95 ? 19.905 3.786 -22.817 1.00 97.00 95 VAL A CA 1
ATOM 764 C C . VAL A 1 95 ? 19.599 4.585 -21.555 1.00 97.00 95 VAL A C 1
ATOM 766 O O . VAL A 1 95 ? 20.521 5.087 -20.917 1.00 97.00 95 VAL A O 1
ATOM 769 N N . TRP A 1 96 ? 18.333 4.631 -21.144 1.00 94.81 96 TRP A N 1
ATOM 770 C CA . TRP A 1 96 ? 17.928 5.378 -19.955 1.00 94.81 96 TRP A CA 1
ATOM 771 C C . TRP A 1 96 ? 18.572 4.842 -18.679 1.00 94.81 96 TRP A C 1
ATOM 773 O O . TRP A 1 96 ? 19.050 5.616 -17.857 1.00 94.81 96 TRP A O 1
ATOM 783 N N . ARG A 1 97 ? 18.663 3.520 -18.518 1.00 95.50 97 ARG A N 1
ATOM 784 C CA . ARG A 1 97 ? 19.248 2.917 -17.315 1.00 95.50 97 ARG A CA 1
ATOM 785 C C . ARG A 1 97 ? 20.748 3.185 -17.167 1.00 95.50 97 ARG A C 1
ATOM 787 O O . ARG A 1 97 ? 21.220 3.312 -16.041 1.00 95.50 97 ARG A O 1
ATOM 794 N N . CYS A 1 98 ? 21.494 3.224 -18.269 1.00 96.12 98 CYS A N 1
ATOM 795 C CA . CYS A 1 98 ? 22.951 3.377 -18.240 1.00 96.12 98 CYS A CA 1
ATOM 796 C C . CYS A 1 98 ? 23.419 4.824 -18.423 1.00 96.12 98 CYS A C 1
ATOM 798 O O . CYS A 1 98 ? 24.490 5.165 -17.933 1.00 96.12 98 CYS A O 1
ATOM 800 N N . PHE A 1 99 ? 22.642 5.658 -19.115 1.00 96.44 99 PHE A N 1
ATOM 801 C CA . PHE A 1 99 ? 23.078 6.982 -19.562 1.00 96.44 99 PHE A CA 1
ATOM 802 C C . PHE A 1 99 ? 22.135 8.117 -19.132 1.00 96.44 99 PHE A C 1
ATOM 804 O O . PHE A 1 99 ? 22.332 9.237 -19.593 1.00 96.44 99 PHE A O 1
ATOM 811 N N . SER A 1 100 ? 21.147 7.883 -18.251 1.00 93.94 100 SER A N 1
ATOM 812 C CA . SER A 1 100 ? 20.229 8.945 -17.787 1.00 93.94 100 SER A CA 1
ATOM 813 C C . SER A 1 100 ? 20.969 10.171 -17.264 1.00 93.94 100 SER A C 1
ATOM 815 O O . SER A 1 100 ? 20.667 11.278 -17.687 1.00 93.94 100 SER A O 1
ATOM 817 N N . ARG A 1 101 ? 21.992 9.978 -16.424 1.00 94.12 101 ARG A N 1
ATOM 818 C CA . ARG A 1 101 ? 22.795 11.081 -15.874 1.00 94.12 101 ARG A CA 1
ATOM 819 C C . ARG A 1 101 ? 23.513 11.886 -16.956 1.00 94.12 101 ARG A C 1
ATOM 821 O O . ARG A 1 101 ? 23.473 13.105 -16.932 1.00 94.12 101 ARG A O 1
ATOM 828 N N . GLU A 1 102 ? 24.127 11.216 -17.931 1.00 94.00 102 GLU A N 1
ATOM 829 C CA . GLU A 1 102 ? 24.815 11.900 -19.035 1.00 94.00 102 GLU A CA 1
ATOM 830 C C . GLU A 1 102 ? 23.836 12.687 -19.915 1.00 94.00 102 GLU A C 1
ATOM 832 O O . GLU A 1 102 ? 24.152 13.791 -20.359 1.00 94.00 102 GLU A O 1
ATOM 837 N N . ILE A 1 103 ? 22.644 12.129 -20.154 1.00 92.56 103 ILE A N 1
ATOM 838 C CA . ILE A 1 103 ? 21.567 12.803 -20.885 1.00 92.56 103 ILE A CA 1
ATOM 839 C C . ILE A 1 103 ? 21.084 14.022 -20.089 1.00 92.56 103 ILE A C 1
ATOM 841 O O . ILE A 1 103 ? 21.004 15.114 -20.647 1.00 92.56 103 ILE A O 1
ATOM 845 N N . GLU A 1 104 ? 20.834 13.873 -18.786 1.00 93.19 104 GLU A N 1
ATOM 846 C CA . GLU A 1 104 ? 20.464 14.976 -17.891 1.00 93.19 104 GLU A CA 1
ATOM 847 C C . GLU A 1 104 ? 21.528 16.083 -17.871 1.00 93.19 104 GLU A C 1
ATOM 849 O O . GLU A 1 104 ? 21.181 17.261 -17.916 1.00 93.19 104 GLU A O 1
ATOM 854 N N . ASP A 1 105 ? 22.817 15.737 -17.860 1.00 95.25 105 ASP A N 1
ATOM 855 C CA . ASP A 1 105 ? 23.915 16.708 -17.893 1.00 95.25 105 ASP A CA 1
ATOM 856 C C . ASP A 1 105 ? 24.000 17.454 -19.235 1.00 95.25 105 ASP A C 1
ATOM 858 O O . ASP A 1 105 ? 24.337 18.640 -19.277 1.00 95.25 105 ASP A O 1
ATOM 862 N N . GLU A 1 106 ? 23.714 16.791 -20.360 1.00 92.56 106 GLU A N 1
ATOM 863 C CA . GLU A 1 106 ? 23.606 17.450 -21.671 1.00 92.56 106 GLU A CA 1
ATOM 864 C C . GLU A 1 106 ? 22.385 18.387 -21.731 1.00 92.56 106 GLU A C 1
ATOM 866 O O . GLU A 1 106 ? 22.518 19.523 -22.191 1.00 92.56 106 GLU A O 1
ATOM 871 N N . VAL A 1 107 ? 21.242 17.980 -21.170 1.00 92.19 107 VAL A N 1
ATOM 872 C CA . VAL A 1 107 ? 20.036 18.821 -21.044 1.00 92.19 107 VAL A CA 1
ATOM 873 C C . VAL A 1 107 ? 20.297 20.045 -20.159 1.00 92.19 107 VAL A C 1
ATOM 875 O O . VAL A 1 107 ? 20.007 21.172 -20.559 1.00 92.19 107 VAL A O 1
ATOM 878 N N . ARG A 1 108 ? 20.916 19.868 -18.983 1.00 93.00 108 ARG A N 1
ATOM 879 C C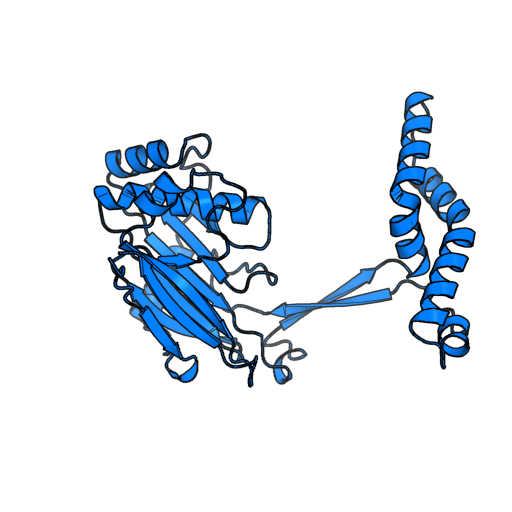A . ARG A 1 108 ? 21.275 20.980 -18.083 1.00 93.00 108 ARG A CA 1
ATOM 880 C C . ARG A 1 108 ? 22.218 21.974 -18.755 1.00 93.00 108 ARG A C 1
ATOM 882 O O . ARG A 1 108 ? 22.043 23.180 -18.595 1.00 93.00 108 ARG A O 1
ATOM 889 N N . ARG A 1 109 ? 23.195 21.487 -19.528 1.00 93.62 109 ARG A N 1
ATOM 890 C CA . ARG A 1 109 ? 24.105 22.347 -20.304 1.00 93.62 109 ARG A CA 1
ATOM 891 C C . ARG A 1 109 ? 23.377 23.131 -21.393 1.00 93.62 109 ARG A C 1
ATOM 893 O O . ARG A 1 109 ? 23.686 24.305 -21.574 1.00 93.62 109 ARG A O 1
ATOM 900 N N . ALA A 1 110 ? 22.418 22.524 -22.090 1.00 91.50 110 ALA A N 1
ATOM 901 C CA . ALA A 1 110 ? 21.600 23.226 -23.080 1.00 91.50 110 ALA A CA 1
ATOM 902 C C . ALA A 1 110 ? 20.808 24.379 -22.436 1.00 91.50 110 ALA A C 1
ATOM 904 O O . ALA A 1 110 ? 20.916 25.519 -22.887 1.00 91.50 110 ALA A O 1
ATOM 905 N N . ILE A 1 111 ? 20.134 24.107 -21.312 1.00 92.88 111 ILE A N 1
ATOM 906 C CA . ILE A 1 111 ? 19.375 25.111 -20.547 1.00 92.88 111 ILE A CA 1
ATOM 907 C C . ILE A 1 111 ? 20.287 26.243 -20.058 1.00 92.88 111 ILE A C 1
ATOM 909 O O . ILE A 1 111 ? 19.955 27.418 -20.215 1.00 92.88 111 ILE A O 1
ATOM 913 N N . ALA A 1 112 ? 21.464 25.916 -19.513 1.00 93.69 112 ALA A N 1
ATOM 914 C CA . ALA A 1 112 ? 22.441 26.915 -19.071 1.00 93.69 112 ALA A CA 1
ATOM 915 C C . ALA A 1 112 ? 22.904 27.834 -20.219 1.00 93.69 112 ALA A C 1
ATOM 917 O O . ALA A 1 112 ? 23.150 29.020 -20.007 1.00 93.69 112 ALA A O 1
ATOM 918 N N . ASN A 1 113 ? 22.950 27.306 -21.444 1.00 93.56 113 ASN A N 1
ATOM 919 C CA . ASN A 1 113 ? 23.261 28.050 -22.664 1.00 93.56 113 ASN A CA 1
ATOM 920 C C . ASN A 1 113 ? 22.033 28.719 -23.309 1.00 93.56 113 ASN A C 1
ATOM 922 O O . ASN A 1 113 ? 22.118 29.172 -24.449 1.00 93.56 113 ASN A O 1
ATOM 926 N N . LYS A 1 114 ? 20.904 28.806 -22.591 1.00 88.81 114 LYS A N 1
ATOM 927 C CA . LYS A 1 114 ? 19.63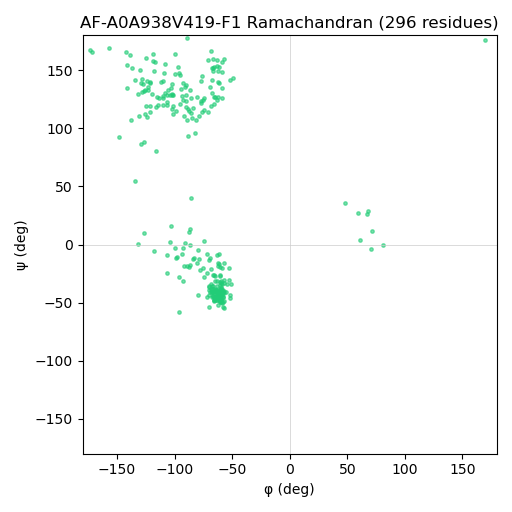4 29.392 -23.055 1.00 88.81 114 LYS A CA 1
ATOM 928 C C . LYS A 1 114 ? 19.050 28.709 -24.299 1.00 88.81 114 LYS A C 1
ATOM 930 O O . LYS A 1 114 ? 18.328 29.342 -25.066 1.00 88.81 114 LYS A O 1
ATOM 935 N N . VAL A 1 115 ? 19.357 27.430 -24.498 1.00 89.19 115 VAL A N 1
ATOM 936 C CA . VAL A 1 115 ? 18.682 26.576 -25.480 1.00 89.19 115 VAL A CA 1
ATOM 937 C C . VAL A 1 115 ? 17.557 25.851 -24.756 1.00 89.19 115 VAL A C 1
ATOM 939 O O . VAL A 1 115 ? 17.803 25.231 -23.723 1.00 89.19 115 VAL A O 1
ATOM 942 N N . GLU A 1 116 ? 16.339 25.930 -25.282 1.00 88.44 116 GLU A N 1
ATOM 943 C CA . GLU A 1 116 ? 15.188 25.192 -24.762 1.00 88.44 116 GLU A CA 1
ATOM 944 C C . GLU A 1 116 ? 15.186 23.780 -25.374 1.00 88.44 116 GLU A C 1
ATOM 946 O O . GLU A 1 116 ? 14.997 23.646 -26.586 1.00 88.44 116 GLU A O 1
ATOM 951 N N . PRO A 1 117 ? 15.487 22.726 -24.593 1.00 86.19 117 PRO A N 1
ATOM 952 C CA . PRO A 1 117 ? 15.518 21.367 -25.110 1.00 86.19 117 PRO A CA 1
ATOM 953 C C . PRO A 1 117 ? 14.087 20.872 -25.330 1.00 86.19 117 PRO A C 1
ATOM 955 O O . PRO A 1 117 ? 13.324 20.718 -24.378 1.00 86.19 117 PRO A O 1
ATOM 958 N N . ASP A 1 118 ? 13.746 20.607 -26.587 1.00 90.75 118 ASP A N 1
ATOM 959 C CA . ASP A 1 118 ? 12.497 19.959 -26.973 1.00 90.75 118 ASP A CA 1
ATOM 960 C C . ASP A 1 118 ? 12.647 18.425 -27.016 1.00 90.75 118 ASP A C 1
ATOM 962 O O . ASP A 1 118 ? 13.731 17.864 -26.814 1.00 90.75 118 ASP A O 1
ATOM 966 N N . ASP A 1 119 ? 11.552 17.723 -27.308 1.00 90.12 119 ASP A N 1
ATOM 967 C CA . ASP A 1 119 ? 11.561 16.260 -27.408 1.00 90.12 119 ASP A CA 1
ATOM 968 C C . ASP A 1 119 ? 12.553 15.759 -28.472 1.00 90.12 119 ASP A C 1
ATOM 970 O O . ASP A 1 119 ? 13.213 14.738 -28.273 1.00 90.12 119 ASP A O 1
ATOM 974 N N . ARG A 1 120 ? 12.746 16.506 -29.570 1.00 92.25 120 ARG A N 1
ATOM 975 C CA . ARG A 1 120 ? 13.694 16.144 -30.639 1.00 92.25 120 ARG A CA 1
ATOM 976 C C . ARG A 1 120 ? 15.138 16.212 -30.166 1.00 92.25 120 ARG A C 1
ATOM 978 O O . ARG A 1 120 ? 15.949 15.365 -30.547 1.00 92.25 120 ARG A O 1
ATOM 985 N N . PHE A 1 121 ? 15.473 17.199 -29.339 1.00 91.75 121 PHE A N 1
ATOM 986 C CA . PHE A 1 121 ? 16.783 17.287 -28.707 1.00 91.75 121 PHE A CA 1
ATOM 987 C C . PHE A 1 121 ? 17.050 16.053 -27.837 1.00 91.75 121 PHE A C 1
ATOM 989 O O . PHE A 1 121 ? 18.105 15.426 -27.958 1.00 91.75 121 PHE A O 1
ATOM 996 N N . ILE A 1 122 ? 16.079 15.657 -27.009 1.00 90.69 122 ILE A N 1
ATOM 997 C CA . ILE A 1 122 ? 16.195 14.474 -26.147 1.00 90.69 122 ILE A CA 1
ATOM 998 C C . ILE A 1 122 ? 16.310 13.194 -26.987 1.00 90.69 122 ILE A C 1
ATOM 1000 O O . ILE A 1 122 ? 17.179 12.361 -26.721 1.00 90.69 122 ILE A O 1
ATOM 1004 N N . GLU A 1 123 ? 15.499 13.043 -28.034 1.00 91.19 123 GLU A N 1
ATOM 1005 C CA . GLU A 1 123 ? 15.565 11.904 -28.957 1.00 91.19 123 GLU A CA 1
ATOM 1006 C C . GLU A 1 123 ? 16.940 11.783 -29.629 1.00 91.19 123 GLU A C 1
ATOM 1008 O O . GLU A 1 123 ? 17.494 10.683 -29.704 1.00 91.19 123 GLU A O 1
ATOM 1013 N N . ALA A 1 124 ? 17.541 12.899 -30.053 1.00 93.38 124 ALA A N 1
ATOM 1014 C CA . ALA A 1 124 ? 18.879 12.906 -30.641 1.00 93.38 124 ALA A CA 1
ATOM 1015 C C . ALA A 1 124 ? 19.958 12.453 -29.641 1.00 93.38 124 ALA A C 1
ATOM 1017 O O . ALA A 1 124 ? 20.875 11.705 -30.004 1.00 93.38 124 ALA A O 1
ATOM 1018 N N . LEU A 1 125 ? 19.840 12.857 -28.370 1.00 93.56 125 LEU A N 1
ATOM 1019 C CA . LEU A 1 125 ? 20.723 12.380 -27.304 1.00 93.56 125 LEU A CA 1
ATOM 1020 C C . LEU A 1 125 ? 20.562 10.877 -27.076 1.00 93.56 125 LEU A C 1
ATOM 1022 O O . LEU A 1 125 ? 21.562 10.163 -26.997 1.00 93.56 125 LEU A O 1
ATOM 1026 N N . VAL A 1 126 ? 19.328 10.377 -27.017 1.00 93.25 126 VAL A N 1
ATOM 1027 C CA . VAL A 1 126 ? 19.047 8.942 -26.876 1.00 93.25 126 VAL A CA 1
ATOM 1028 C C . VAL A 1 126 ? 19.644 8.158 -28.048 1.00 93.25 126 VAL A C 1
ATOM 1030 O O . VAL A 1 126 ? 20.364 7.180 -27.823 1.00 93.25 126 VAL A O 1
ATOM 1033 N N . GLU A 1 127 ? 19.434 8.611 -29.287 1.00 94.44 127 GLU A N 1
ATOM 1034 C CA . GLU A 1 127 ? 19.956 7.963 -30.497 1.00 94.44 127 GLU A CA 1
ATOM 1035 C C . GLU A 1 127 ? 21.486 7.864 -30.475 1.00 94.44 127 GLU A C 1
ATOM 1037 O O . GLU A 1 127 ? 22.054 6.797 -30.719 1.00 94.44 127 GLU A O 1
ATOM 1042 N N . LYS A 1 128 ? 22.170 8.940 -30.066 1.00 95.62 128 LYS A N 1
ATOM 1043 C CA . LYS A 1 128 ? 23.632 8.967 -29.903 1.00 95.62 128 LYS A CA 1
ATOM 1044 C C . LYS A 1 128 ? 24.137 7.896 -28.927 1.00 95.62 128 LYS A C 1
ATOM 1046 O O . LYS A 1 128 ? 25.252 7.394 -29.088 1.00 95.62 128 LYS A O 1
ATOM 1051 N N . ARG A 1 129 ? 23.340 7.521 -27.919 1.00 96.25 129 ARG A N 1
ATOM 1052 C CA . ARG A 1 129 ? 23.708 6.527 -26.891 1.00 96.25 129 ARG A CA 1
ATOM 1053 C C . ARG A 1 129 ? 23.300 5.094 -27.240 1.00 96.25 129 ARG A C 1
ATOM 1055 O O . ARG A 1 129 ? 23.904 4.157 -26.706 1.00 96.25 129 ARG A O 1
ATOM 1062 N N . ARG A 1 130 ? 22.362 4.887 -28.173 1.00 95.62 130 ARG A N 1
ATOM 1063 C CA . ARG A 1 130 ? 21.900 3.550 -28.600 1.00 95.62 130 ARG A CA 1
ATOM 1064 C C . ARG A 1 130 ? 23.032 2.589 -28.995 1.00 95.62 130 ARG A C 1
ATOM 1066 O O . ARG A 1 130 ? 22.992 1.445 -28.541 1.00 95.62 130 ARG A O 1
ATOM 1073 N N . PRO A 1 131 ? 24.075 2.975 -29.760 1.00 97.00 131 PRO A N 1
ATOM 1074 C CA . PRO A 1 131 ? 25.149 2.044 -30.119 1.00 97.00 131 PRO A CA 1
ATOM 1075 C C . PRO A 1 131 ? 25.920 1.493 -28.913 1.00 97.00 131 PRO A C 1
ATOM 1077 O O . PRO A 1 131 ? 26.275 0.313 -28.892 1.00 97.00 131 PRO A O 1
ATOM 1080 N N . LEU A 1 132 ? 26.167 2.328 -27.898 1.00 97.00 132 LEU A N 1
ATOM 1081 C CA . LEU A 1 132 ? 26.843 1.915 -26.666 1.00 97.00 132 LEU A CA 1
ATOM 1082 C C . LEU A 1 132 ? 25.925 1.033 -25.815 1.00 97.00 132 LEU A C 1
ATOM 1084 O O . LEU A 1 132 ? 26.337 -0.050 -25.397 1.00 97.00 132 LEU A O 1
ATOM 1088 N N . ALA A 1 133 ? 24.661 1.432 -25.648 1.00 97.12 133 ALA A N 1
ATOM 1089 C CA . ALA A 1 133 ? 23.654 0.628 -24.958 1.00 97.12 133 ALA A CA 1
ATOM 1090 C C . ALA A 1 133 ? 23.480 -0.758 -25.602 1.00 97.12 133 ALA A C 1
ATOM 1092 O O . ALA A 1 133 ? 23.405 -1.762 -24.897 1.00 97.12 133 ALA A O 1
ATOM 1093 N N . ALA A 1 134 ? 23.504 -0.846 -26.935 1.00 97.00 134 ALA A N 1
ATOM 1094 C CA . ALA A 1 134 ? 23.416 -2.112 -27.656 1.00 97.00 134 ALA A CA 1
ATOM 1095 C C . ALA A 1 134 ? 24.605 -3.040 -27.364 1.00 97.00 134 ALA A C 1
ATOM 1097 O O . ALA A 1 134 ? 24.420 -4.253 -27.285 1.00 97.00 134 ALA A O 1
ATOM 1098 N N . ARG A 1 135 ? 25.821 -2.501 -27.184 1.00 97.50 135 ARG A N 1
ATOM 1099 C CA . ARG A 1 135 ? 26.996 -3.305 -26.800 1.00 97.50 135 ARG A CA 1
ATOM 1100 C C . ARG A 1 135 ? 26.835 -3.885 -25.396 1.00 97.50 135 ARG A C 1
ATOM 1102 O O . ARG A 1 135 ? 27.071 -5.078 -25.224 1.00 97.50 135 ARG A O 1
ATOM 1109 N N . ILE A 1 136 ? 26.381 -3.071 -24.441 1.00 97.56 136 ILE A N 1
ATOM 1110 C CA . ILE A 1 136 ? 26.116 -3.501 -23.057 1.00 97.56 136 ILE A CA 1
ATOM 1111 C C . ILE A 1 136 ? 25.021 -4.572 -23.040 1.00 97.56 136 ILE A C 1
ATOM 1113 O O . ILE A 1 136 ? 25.229 -5.666 -22.526 1.00 97.56 136 ILE A O 1
ATOM 1117 N N . LEU A 1 137 ? 23.882 -4.300 -23.684 1.00 96.81 137 LEU A N 1
ATOM 1118 C CA . LEU A 1 137 ? 22.760 -5.236 -23.746 1.00 96.81 137 LEU A CA 1
ATOM 1119 C C . LEU A 1 137 ? 23.156 -6.562 -24.411 1.00 96.81 137 LEU A C 1
ATOM 1121 O O . LEU A 1 137 ? 22.746 -7.631 -23.967 1.00 96.81 137 LEU A O 1
ATOM 1125 N N . LYS A 1 138 ? 23.985 -6.520 -25.461 1.00 97.06 138 LYS A N 1
ATOM 1126 C CA . LYS A 1 138 ? 24.497 -7.731 -26.111 1.00 97.06 138 LYS A CA 1
ATOM 1127 C C . LYS A 1 138 ? 25.367 -8.565 -25.168 1.00 97.06 138 LYS A C 1
ATOM 1129 O O . LYS A 1 138 ? 25.248 -9.789 -25.196 1.00 97.06 138 LYS A O 1
ATOM 1134 N N . ALA A 1 139 ? 26.218 -7.929 -24.361 1.00 96.94 139 ALA A N 1
ATOM 1135 C CA . ALA A 1 139 ? 27.043 -8.618 -23.370 1.00 96.94 139 ALA A CA 1
ATOM 1136 C C . ALA A 1 139 ? 26.177 -9.288 -22.287 1.00 96.94 139 ALA A C 1
ATOM 1138 O O . ALA A 1 139 ? 26.353 -10.472 -22.018 1.00 96.94 139 ALA A O 1
ATOM 1139 N N . GLU A 1 140 ? 25.157 -8.595 -21.771 1.00 96.38 140 GLU A N 1
ATOM 1140 C CA . GLU A 1 140 ? 24.191 -9.180 -20.823 1.00 96.38 140 GLU A CA 1
ATOM 1141 C C . GLU A 1 140 ? 23.460 -10.390 -21.421 1.00 96.38 140 GLU A C 1
ATOM 1143 O O . GLU A 1 140 ? 23.293 -11.423 -20.776 1.00 96.38 140 GLU A O 1
ATOM 1148 N N . TYR A 1 141 ? 23.055 -10.310 -22.691 1.00 95.62 141 TYR A N 1
ATOM 1149 C CA . TYR A 1 141 ? 22.458 -11.446 -23.393 1.00 95.62 141 TYR A CA 1
ATOM 1150 C C . TYR A 1 141 ? 23.411 -12.649 -23.464 1.00 95.62 141 TYR A C 1
ATOM 1152 O O . TYR A 1 141 ? 22.960 -13.789 -23.328 1.00 95.62 141 TYR A O 1
ATOM 1160 N N . GLN A 1 142 ? 24.706 -12.417 -23.700 1.00 96.50 142 GLN A N 1
ATOM 1161 C CA . GLN A 1 142 ? 25.726 -13.470 -23.731 1.00 96.50 142 GLN A CA 1
ATOM 1162 C C . GLN A 1 142 ? 25.900 -14.129 -22.362 1.00 96.50 142 GLN A C 1
ATOM 1164 O O . GLN A 1 142 ? 26.005 -15.353 -22.298 1.00 96.50 142 GLN A O 1
ATOM 1169 N N . GLU A 1 143 ? 25.870 -13.334 -21.296 1.00 96.62 143 GLU A N 1
ATOM 1170 C CA . GLU A 1 143 ? 26.001 -13.785 -19.911 1.00 96.62 143 GLU A CA 1
ATOM 1171 C C . GLU A 1 143 ? 24.775 -14.580 -19.438 1.00 96.62 143 GLU A C 1
ATOM 1173 O O . GLU A 1 143 ? 24.902 -15.728 -19.015 1.00 96.62 143 GLU A O 1
ATOM 1178 N N . PHE A 1 144 ? 23.565 -14.024 -19.572 1.00 94.75 144 PHE A N 1
ATOM 1179 C CA . PHE A 1 144 ? 22.341 -14.655 -19.060 1.00 94.75 144 PHE A CA 1
ATOM 1180 C C . PHE A 1 144 ? 21.823 -15.798 -19.942 1.00 94.75 144 PHE A C 1
ATOM 1182 O O . PHE A 1 144 ? 21.042 -16.645 -19.493 1.00 94.75 144 PHE A O 1
ATOM 1189 N N . HIS A 1 145 ? 22.200 -15.831 -21.224 1.00 93.56 145 HIS A N 1
ATOM 1190 C CA . HIS A 1 145 ? 21.691 -16.801 -22.196 1.00 93.56 145 HIS A CA 1
ATOM 1191 C C . HIS A 1 145 ? 22.801 -17.430 -23.058 1.00 93.56 145 HIS A C 1
ATOM 1193 O O . HIS A 1 145 ? 22.671 -17.461 -24.287 1.00 93.56 145 HIS A O 1
ATOM 1199 N N . PRO A 1 146 ? 23.847 -18.040 -22.472 1.00 94.00 146 PRO A N 1
ATOM 1200 C CA . PRO A 1 146 ? 25.070 -18.428 -23.187 1.00 94.00 146 PRO A CA 1
ATOM 1201 C C . PRO A 1 146 ? 24.821 -19.358 -24.383 1.00 94.00 146 PRO A C 1
ATOM 1203 O O . PRO A 1 146 ? 25.476 -19.248 -25.418 1.00 94.00 146 PRO A O 1
ATOM 1206 N N . ARG A 1 147 ? 23.811 -20.233 -24.292 1.00 96.00 147 ARG A N 1
ATOM 1207 C CA . ARG A 1 147 ? 23.461 -21.197 -25.352 1.00 96.00 147 ARG A CA 1
ATOM 1208 C C . ARG A 1 147 ? 22.510 -20.653 -26.422 1.00 96.00 147 ARG A C 1
ATOM 1210 O O . ARG A 1 147 ? 22.378 -21.260 -27.477 1.00 96.00 147 ARG A O 1
ATOM 1217 N N . SER A 1 148 ? 21.807 -19.550 -26.161 1.00 95.75 148 SER A N 1
ATOM 1218 C CA . SER A 1 148 ? 20.723 -19.068 -27.036 1.00 95.75 148 SER A CA 1
ATOM 1219 C C . SER A 1 148 ? 20.791 -17.581 -27.385 1.00 95.75 148 SER A C 1
ATOM 1221 O O . SER A 1 148 ? 19.955 -17.107 -28.158 1.00 95.75 148 SER A O 1
ATOM 1223 N N . TRP A 1 149 ? 21.793 -16.848 -26.891 1.00 95.69 149 TRP A N 1
ATOM 1224 C CA . TRP A 1 149 ? 21.901 -15.402 -27.080 1.00 95.69 149 TRP A CA 1
ATOM 1225 C C . TRP A 1 149 ? 21.924 -15.004 -28.557 1.00 95.69 149 TRP A C 1
ATOM 1227 O O . TRP A 1 149 ? 21.233 -14.062 -28.919 1.00 95.69 149 TRP A O 1
ATOM 1237 N N . LYS A 1 150 ? 22.622 -15.748 -29.435 1.00 95.75 150 LYS A N 1
ATOM 1238 C CA . LYS A 1 150 ? 22.661 -15.463 -30.885 1.00 95.75 150 LYS A CA 1
ATOM 1239 C C . LYS A 1 150 ? 21.264 -15.506 -31.505 1.00 95.75 150 LYS A C 1
ATOM 1241 O O . LYS A 1 150 ? 20.893 -14.598 -32.241 1.00 95.75 150 LYS A O 1
ATOM 1246 N N . LYS A 1 151 ? 20.478 -16.534 -31.161 1.00 95.94 151 LYS A N 1
ATOM 1247 C CA . LYS A 1 151 ? 19.093 -16.696 -31.624 1.00 95.94 151 LYS A CA 1
ATOM 1248 C C . LYS A 1 151 ? 18.203 -15.583 -31.072 1.00 95.94 151 LYS A C 1
ATOM 1250 O O . LYS A 1 151 ? 17.474 -14.963 -31.836 1.00 95.94 151 LYS A O 1
ATOM 1255 N N . LYS A 1 152 ? 18.278 -15.306 -29.764 1.00 91.81 152 LYS A N 1
ATOM 1256 C CA . LYS A 1 152 ? 17.474 -14.256 -29.116 1.00 91.81 152 LYS A CA 1
ATOM 1257 C C . LYS A 1 152 ? 17.807 -12.866 -29.671 1.00 91.81 152 LYS A C 1
ATOM 1259 O O . LYS A 1 152 ? 16.903 -12.143 -30.075 1.00 91.81 152 LYS A O 1
ATOM 1264 N N . TRP A 1 153 ? 19.092 -12.533 -29.774 1.00 94.31 153 TRP A N 1
ATOM 1265 C CA . TRP A 1 153 ? 19.589 -11.270 -30.323 1.00 94.31 153 TRP A CA 1
ATOM 1266 C C . TRP A 1 153 ? 19.217 -11.093 -31.798 1.00 94.31 153 TRP A C 1
ATOM 1268 O O . TRP A 1 153 ? 18.710 -10.041 -32.184 1.00 94.31 153 TRP A O 1
ATOM 1278 N N . GLY A 1 154 ? 19.406 -12.142 -32.608 1.00 93.44 154 GLY A N 1
ATOM 1279 C CA . GLY A 1 154 ? 19.124 -12.141 -34.046 1.00 93.44 154 GLY A CA 1
ATOM 1280 C C . GLY A 1 154 ? 17.655 -11.913 -34.405 1.00 93.44 154 GLY A C 1
ATOM 1281 O O . GLY A 1 154 ? 17.369 -11.499 -35.520 1.00 93.44 154 GLY A O 1
ATOM 1282 N N . THR A 1 155 ? 16.722 -12.107 -33.464 1.00 91.88 155 THR A N 1
ATOM 1283 C CA . THR A 1 155 ? 15.299 -11.800 -33.693 1.00 91.88 155 THR A CA 1
ATOM 1284 C C . THR A 1 155 ? 14.989 -10.304 -33.779 1.00 91.88 155 THR A C 1
ATOM 1286 O O . THR A 1 155 ? 13.870 -9.949 -34.133 1.00 91.88 155 THR A O 1
ATOM 1289 N N . GLY A 1 156 ? 15.915 -9.421 -33.387 1.00 92.38 156 GLY A N 1
ATOM 1290 C CA . GLY A 1 156 ? 15.699 -7.968 -33.395 1.00 92.38 156 GLY A CA 1
ATOM 1291 C C . GLY A 1 156 ? 14.709 -7.445 -32.344 1.00 92.38 156 GLY A C 1
ATOM 1292 O O . GLY A 1 156 ? 14.586 -6.234 -32.187 1.00 92.38 156 GLY A O 1
ATOM 1293 N N . ARG A 1 157 ? 14.056 -8.323 -31.563 1.00 90.88 157 ARG A N 1
ATOM 1294 C CA . ARG A 1 157 ? 13.024 -7.964 -30.565 1.00 90.88 157 ARG A CA 1
ATOM 1295 C C . ARG A 1 157 ? 13.454 -6.894 -29.560 1.00 90.88 157 ARG A C 1
ATOM 1297 O O . ARG A 1 157 ? 12.621 -6.101 -29.147 1.00 90.88 157 ARG A O 1
ATOM 1304 N N . HIS A 1 158 ? 14.742 -6.828 -29.228 1.00 92.19 158 HIS A N 1
ATOM 1305 C CA . HIS A 1 158 ? 15.314 -5.832 -28.317 1.00 92.19 158 HIS A CA 1
ATOM 1306 C C . HIS A 1 158 ? 15.159 -4.376 -28.796 1.00 92.19 158 HIS A C 1
ATOM 1308 O O . HIS A 1 158 ? 15.313 -3.465 -27.989 1.00 92.19 158 HIS A O 1
ATOM 1314 N N . ARG A 1 159 ? 14.864 -4.148 -30.085 1.00 93.44 159 ARG A N 1
ATOM 1315 C CA . ARG A 1 159 ? 14.666 -2.813 -30.685 1.00 93.44 159 ARG A CA 1
ATOM 1316 C C . ARG A 1 159 ? 13.206 -2.406 -30.821 1.00 93.44 159 ARG A C 1
ATOM 1318 O O . ARG A 1 159 ? 12.926 -1.262 -31.153 1.00 93.44 159 ARG A O 1
ATOM 1325 N N . HIS A 1 160 ? 12.283 -3.337 -30.621 1.00 93.38 160 HIS A N 1
ATOM 1326 C CA . HIS A 1 160 ? 10.863 -3.072 -30.786 1.00 93.38 160 HIS A CA 1
ATOM 1327 C C . HIS A 1 160 ? 10.236 -2.732 -29.441 1.00 93.38 160 HIS A C 1
ATOM 1329 O O . HIS A 1 160 ? 10.649 -3.258 -28.404 1.00 93.38 160 HIS A O 1
ATOM 1335 N N . GLU A 1 161 ? 9.219 -1.872 -29.469 1.00 94.06 161 GLU A N 1
ATOM 1336 C CA . GLU A 1 161 ? 8.352 -1.657 -28.316 1.00 94.06 161 GLU A CA 1
ATOM 1337 C C . GLU A 1 161 ? 7.828 -2.994 -27.797 1.00 94.06 161 GLU A C 1
ATOM 1339 O O . GLU A 1 161 ? 7.503 -3.915 -28.558 1.00 94.06 161 GLU A O 1
ATOM 1344 N N . ARG A 1 162 ? 7.740 -3.101 -26.475 1.00 93.62 162 ARG A N 1
ATOM 1345 C CA . ARG A 1 162 ? 7.249 -4.306 -25.816 1.00 93.62 162 ARG A CA 1
ATOM 1346 C C . ARG A 1 162 ? 5.878 -4.052 -25.232 1.00 93.62 162 ARG A C 1
ATOM 1348 O O . ARG A 1 162 ? 5.506 -2.933 -24.892 1.00 93.62 162 ARG A O 1
ATOM 1355 N N . LEU A 1 163 ? 5.131 -5.134 -25.076 1.00 93.25 163 LEU A N 1
ATOM 1356 C CA . LEU A 1 163 ? 3.847 -5.110 -24.402 1.00 93.25 163 LEU A CA 1
ATOM 1357 C C . LEU A 1 163 ? 4.025 -5.589 -22.965 1.00 93.25 163 LEU A C 1
ATOM 1359 O O . LEU A 1 163 ? 4.331 -6.760 -22.731 1.00 93.25 163 LEU A O 1
ATOM 1363 N N . ARG A 1 164 ? 3.789 -4.705 -21.999 1.00 91.62 164 ARG A N 1
ATOM 1364 C CA . ARG A 1 164 ? 3.672 -5.077 -20.592 1.00 91.62 164 ARG A CA 1
ATOM 1365 C C . ARG A 1 164 ? 2.214 -5.389 -20.288 1.00 91.62 164 ARG A C 1
ATOM 1367 O O . ARG A 1 164 ? 1.342 -4.534 -20.411 1.00 91.62 164 ARG A O 1
ATOM 1374 N N . VAL A 1 165 ? 1.945 -6.627 -19.886 1.00 90.19 165 VAL A N 1
ATOM 1375 C CA . VAL A 1 165 ? 0.622 -7.025 -19.391 1.00 90.19 165 VAL A CA 1
ATOM 1376 C C . VAL A 1 165 ? 0.617 -6.851 -17.880 1.00 90.19 165 VAL A C 1
ATOM 1378 O O . VAL A 1 165 ? 1.287 -7.607 -17.177 1.00 90.19 165 VAL A O 1
ATOM 1381 N N . ARG A 1 166 ? -0.133 -5.869 -17.380 1.00 89.31 166 ARG A N 1
ATOM 1382 C CA . ARG A 1 166 ? -0.402 -5.730 -15.947 1.00 89.31 166 ARG A CA 1
ATOM 1383 C C . ARG A 1 166 ? -1.706 -6.447 -15.613 1.00 89.31 166 ARG A C 1
ATOM 1385 O O . ARG A 1 166 ? -2.669 -6.416 -16.381 1.00 89.31 166 ARG A O 1
ATOM 1392 N N . ARG A 1 167 ? -1.702 -7.139 -14.480 1.00 88.44 167 ARG A N 1
ATOM 1393 C CA . ARG A 1 167 ? -2.854 -7.852 -13.932 1.00 88.44 167 ARG A CA 1
ATOM 1394 C C . ARG A 1 167 ? -3.076 -7.312 -12.536 1.00 88.44 167 ARG A C 1
ATOM 1396 O O . ARG A 1 167 ? -2.253 -7.545 -11.660 1.00 88.44 167 ARG A O 1
ATOM 1403 N N . GLU A 1 168 ? -4.150 -6.569 -12.363 1.00 88.75 168 GLU A N 1
ATOM 1404 C CA . GLU A 1 168 ? -4.539 -6.010 -11.075 1.00 88.75 168 GLU A CA 1
ATOM 1405 C C . GLU A 1 168 ? -5.740 -6.796 -10.573 1.00 88.75 168 GLU A C 1
ATOM 1407 O O . GLU A 1 168 ? -6.703 -6.999 -11.314 1.00 88.75 168 GLU A O 1
ATOM 1412 N N . ARG A 1 169 ? -5.669 -7.287 -9.338 1.00 88.56 169 ARG A N 1
ATOM 1413 C CA . ARG A 1 169 ? -6.780 -7.991 -8.702 1.00 88.56 169 ARG A CA 1
ATOM 1414 C C . ARG A 1 169 ? -7.979 -7.045 -8.585 1.00 88.56 169 ARG A C 1
ATOM 1416 O O . ARG A 1 169 ? -7.811 -5.856 -8.328 1.00 88.56 169 ARG A O 1
ATOM 1423 N N . ARG A 1 170 ? -9.177 -7.558 -8.855 1.00 88.69 170 ARG A N 1
ATOM 1424 C CA . ARG A 1 170 ? -10.430 -6.837 -8.621 1.00 88.69 170 ARG A CA 1
ATOM 1425 C C . ARG A 1 170 ? -10.858 -7.080 -7.187 1.00 88.69 170 ARG A C 1
ATOM 1427 O O . ARG A 1 170 ? -10.875 -8.229 -6.761 1.00 88.69 170 ARG A O 1
ATOM 1434 N N . PHE A 1 171 ? -11.220 -6.022 -6.487 1.00 86.38 171 PHE A N 1
ATOM 1435 C CA . PHE A 1 171 ? -11.722 -6.100 -5.126 1.00 86.38 171 PHE A CA 1
ATOM 1436 C C . PHE A 1 171 ? -13.183 -5.661 -5.139 1.00 86.38 171 PHE A C 1
ATOM 1438 O O . PHE A 1 171 ? -13.501 -4.595 -5.659 1.00 86.38 171 PHE A O 1
ATOM 1445 N N . ASP A 1 172 ? -14.064 -6.498 -4.598 1.00 79.88 172 ASP A N 1
ATOM 1446 C CA . ASP A 1 172 ? -15.507 -6.237 -4.502 1.00 79.88 172 ASP A CA 1
ATOM 1447 C C . ASP A 1 172 ? -15.852 -5.429 -3.237 1.00 79.88 172 ASP A C 1
ATOM 1449 O O . ASP A 1 172 ? -16.830 -5.702 -2.542 1.00 79.88 172 ASP A O 1
ATOM 1453 N N . LEU A 1 173 ? -15.008 -4.456 -2.904 1.00 82.00 173 LEU A N 1
ATOM 1454 C CA . LEU A 1 173 ? -15.201 -3.551 -1.782 1.00 82.00 173 LEU A CA 1
ATOM 1455 C C . LEU A 1 173 ? -15.704 -2.198 -2.302 1.00 82.00 173 LEU A C 1
ATOM 1457 O O . LEU A 1 173 ? -15.213 -1.724 -3.328 1.00 82.00 173 LEU A O 1
ATOM 1461 N N . PRO A 1 174 ? -16.685 -1.565 -1.639 1.00 81.31 174 PRO A N 1
ATOM 1462 C CA . PRO A 1 174 ? -17.133 -0.238 -2.036 1.00 81.31 174 PRO A CA 1
ATOM 1463 C C . PRO A 1 174 ? -16.063 0.820 -1.703 1.00 81.31 174 PRO A C 1
ATOM 1465 O O . PRO A 1 174 ? -15.239 0.589 -0.812 1.00 81.31 174 PRO A O 1
ATOM 1468 N N . PRO A 1 175 ? -16.082 2.004 -2.348 1.00 79.69 175 PRO A N 1
ATOM 1469 C CA . PRO A 1 175 ? -15.296 3.147 -1.885 1.00 79.69 175 PRO A CA 1
ATOM 1470 C C . PRO A 1 175 ? -15.527 3.372 -0.387 1.00 79.69 175 PRO A C 1
ATOM 1472 O O . PRO A 1 175 ? -16.646 3.156 0.058 1.00 79.69 175 PRO A O 1
ATOM 1475 N N . PRO A 1 176 ? -14.528 3.776 0.411 1.00 80.00 176 PRO A N 1
ATOM 1476 C CA . PRO A 1 176 ? -13.155 4.110 0.026 1.00 80.00 176 PRO A CA 1
ATOM 1477 C C . PRO A 1 176 ? -12.197 2.899 0.004 1.00 80.00 176 PRO A C 1
ATOM 1479 O O . PRO A 1 176 ? -10.979 3.062 -0.065 1.00 80.00 176 PRO A O 1
ATOM 1482 N N . PHE A 1 177 ? -12.728 1.682 0.109 1.00 81.50 177 PHE A N 1
ATOM 1483 C CA . PHE A 1 177 ? -11.963 0.434 0.150 1.00 81.50 177 PHE A CA 1
ATOM 1484 C C . PHE A 1 177 ? -11.734 -0.184 -1.246 1.00 81.50 177 PHE A C 1
ATOM 1486 O O . PHE A 1 177 ? -11.150 -1.259 -1.366 1.00 81.50 177 PHE A O 1
ATOM 1493 N N . ASP A 1 178 ? -12.210 0.475 -2.303 1.00 76.69 178 ASP A N 1
ATOM 1494 C CA . ASP A 1 178 ? -12.185 0.015 -3.697 1.00 76.69 178 ASP A CA 1
ATOM 1495 C C . ASP A 1 178 ? -10.818 0.191 -4.379 1.00 76.69 178 ASP A C 1
ATOM 1497 O O . ASP A 1 178 ? -10.566 -0.371 -5.451 1.00 76.69 178 ASP A O 1
ATOM 1501 N N . TRP A 1 179 ? -9.914 0.949 -3.755 1.00 76.19 179 TRP A N 1
ATOM 1502 C CA . TRP A 1 179 ? -8.539 1.109 -4.204 1.00 76.19 179 TRP A CA 1
ATOM 1503 C C . TRP A 1 179 ? -7.556 0.346 -3.312 1.00 76.19 179 TRP A C 1
ATOM 1505 O O . TRP A 1 179 ? -7.438 0.606 -2.113 1.00 76.19 179 TRP A O 1
ATOM 1515 N N . TRP A 1 180 ? -6.792 -0.547 -3.944 1.00 84.00 180 TRP A N 1
ATOM 1516 C CA . TRP A 1 180 ? -5.739 -1.335 -3.315 1.00 84.00 180 TRP A CA 1
ATOM 1517 C C . TRP A 1 180 ? -4.402 -1.126 -4.019 1.00 84.00 180 TRP A C 1
ATOM 1519 O O . TRP A 1 180 ? -4.309 -1.252 -5.246 1.00 84.00 180 TRP A O 1
ATOM 1529 N N . ASP A 1 181 ? -3.339 -0.885 -3.255 1.00 82.88 181 ASP A N 1
ATOM 1530 C CA . ASP A 1 181 ? -1.988 -0.921 -3.810 1.00 82.88 181 ASP A CA 1
ATOM 1531 C C . ASP A 1 181 ? -1.515 -2.374 -3.890 1.00 82.88 181 ASP A C 1
ATOM 1533 O O . ASP A 1 181 ? -1.200 -2.993 -2.881 1.00 82.88 181 ASP A O 1
ATOM 1537 N N . ALA A 1 182 ? -1.443 -2.940 -5.097 1.00 77.56 182 ALA A N 1
ATOM 1538 C CA . ALA A 1 182 ? -1.086 -4.348 -5.309 1.00 77.56 182 ALA A CA 1
ATOM 1539 C C . ALA A 1 182 ? 0.321 -4.742 -4.811 1.00 77.56 182 ALA A C 1
ATOM 1541 O O . ALA A 1 182 ? 0.661 -5.923 -4.823 1.00 77.56 182 ALA A O 1
ATOM 1542 N N . ARG A 1 183 ? 1.150 -3.777 -4.397 1.00 79.62 183 ARG A N 1
ATOM 1543 C CA . ARG A 1 183 ? 2.438 -4.032 -3.733 1.00 79.62 183 ARG A CA 1
ATOM 1544 C C . ARG A 1 183 ? 2.281 -4.352 -2.247 1.00 79.62 183 ARG A C 1
ATOM 1546 O O . ARG A 1 183 ? 3.220 -4.863 -1.641 1.00 79.62 183 ARG A O 1
ATOM 1553 N N . ASN A 1 184 ? 1.118 -4.053 -1.681 1.00 84.81 184 ASN A N 1
ATOM 1554 C CA . ASN A 1 184 ? 0.842 -4.182 -0.268 1.00 84.81 184 ASN A CA 1
ATOM 1555 C C . ASN A 1 184 ? 0.172 -5.531 0.005 1.00 84.81 184 ASN A C 1
ATOM 1557 O O . ASN A 1 184 ? -0.916 -5.782 -0.520 1.00 84.81 184 ASN A O 1
ATOM 1561 N N . PRO A 1 185 ? 0.770 -6.389 0.848 1.00 86.50 185 PRO A N 1
ATOM 1562 C CA . PRO A 1 185 ? 0.050 -7.527 1.404 1.00 86.50 185 PRO A CA 1
ATOM 1563 C C . PRO A 1 185 ? -0.989 -7.077 2.442 1.00 86.50 185 PRO A C 1
ATOM 1565 O O . PRO A 1 185 ? -1.986 -7.760 2.637 1.00 86.50 185 PRO A O 1
ATOM 1568 N N . PHE A 1 186 ? -0.789 -5.913 3.067 1.00 90.88 186 PHE A N 1
ATOM 1569 C CA . PHE A 1 186 ? -1.700 -5.315 4.037 1.00 90.88 186 PHE A CA 1
ATOM 1570 C C . PHE A 1 186 ? -2.028 -3.869 3.694 1.00 90.88 186 PHE A C 1
ATOM 1572 O O . PHE A 1 186 ? -1.148 -3.090 3.328 1.00 90.88 186 PHE A O 1
ATOM 1579 N N . GLN A 1 187 ? -3.274 -3.482 3.926 1.00 92.38 187 GLN A N 1
ATOM 1580 C CA . GLN A 1 187 ? -3.697 -2.092 3.880 1.00 92.38 187 GLN A CA 1
ATOM 1581 C C . GLN A 1 187 ? -4.510 -1.791 5.133 1.00 92.38 187 GLN A C 1
ATOM 1583 O O . GLN A 1 187 ? -5.428 -2.539 5.476 1.00 92.38 187 GLN A O 1
ATOM 1588 N N . GLN A 1 188 ? -4.148 -0.715 5.829 1.00 94.94 188 GLN A N 1
ATOM 1589 C CA . GLN A 1 188 ? -4.820 -0.302 7.053 1.00 94.94 188 GLN A CA 1
ATOM 1590 C C . GLN A 1 188 ? -5.499 1.045 6.845 1.00 94.94 188 GLN A C 1
ATOM 1592 O O . GLN A 1 188 ? -4.885 2.016 6.414 1.00 94.94 188 GLN A O 1
ATOM 1597 N N . TYR A 1 189 ? -6.784 1.096 7.156 1.00 94.81 189 TYR A N 1
ATOM 1598 C CA . TYR A 1 189 ? -7.606 2.290 7.085 1.00 94.81 189 TYR A CA 1
ATOM 1599 C C . TYR A 1 189 ? -7.786 2.836 8.497 1.00 94.81 189 TYR A C 1
ATOM 1601 O O . TYR A 1 189 ? -8.154 2.095 9.412 1.00 94.81 189 TYR A O 1
ATOM 1609 N N . PHE A 1 190 ? -7.526 4.128 8.659 1.00 95.31 190 PHE A N 1
ATOM 1610 C CA . PHE A 1 190 ? -7.687 4.863 9.908 1.00 95.31 190 PHE A CA 1
ATOM 1611 C C . PHE A 1 190 ? -8.865 5.813 9.752 1.00 95.31 190 PHE A C 1
ATOM 1613 O O . PHE A 1 190 ? -8.885 6.606 8.808 1.00 95.31 190 PHE A O 1
ATOM 1620 N N . PHE A 1 191 ? -9.828 5.740 10.665 1.00 94.69 191 PHE A N 1
ATOM 1621 C CA . PHE A 1 191 ? -11.048 6.536 10.612 1.00 94.69 191 PHE A CA 1
ATOM 1622 C C . PHE A 1 191 ? -11.194 7.389 11.864 1.00 94.69 191 PHE A C 1
ATOM 1624 O O . PHE A 1 191 ? -10.969 6.912 12.976 1.00 94.69 191 PHE A O 1
ATOM 1631 N N . VAL A 1 192 ? -11.639 8.627 11.665 1.00 94.56 192 VAL A N 1
ATOM 1632 C CA . VAL A 1 192 ? -12.119 9.530 12.715 1.00 94.56 192 VAL A CA 1
ATOM 1633 C C . VAL A 1 192 ? -13.481 10.064 12.252 1.00 94.56 192 VAL A C 1
ATOM 1635 O O . VAL A 1 192 ? -13.536 11.088 11.560 1.00 94.56 192 VAL A O 1
ATOM 1638 N N . PRO A 1 193 ? -14.579 9.336 12.535 1.00 90.81 193 PRO A N 1
ATOM 1639 C CA . PRO A 1 193 ? -15.912 9.651 12.017 1.00 90.81 193 PRO A CA 1
ATOM 1640 C C . PRO A 1 193 ? -16.383 11.070 12.340 1.00 90.81 193 PRO A C 1
ATOM 1642 O O . PRO A 1 193 ? -16.927 11.743 11.467 1.00 90.81 193 PRO A O 1
ATOM 1645 N N . GLU A 1 194 ? -16.117 11.552 13.554 1.00 91.25 194 GLU A N 1
ATOM 1646 C CA . GLU A 1 194 ? -16.532 12.877 14.028 1.00 91.25 194 GLU A CA 1
ATOM 1647 C C . GLU A 1 194 ? -15.859 14.014 13.253 1.00 91.25 194 GLU A C 1
ATOM 1649 O O . GLU A 1 194 ? -16.468 15.055 13.025 1.00 91.25 194 GLU A O 1
ATOM 1654 N N . ALA A 1 195 ? -14.628 13.796 12.786 1.00 90.00 195 ALA A N 1
ATOM 1655 C CA . ALA A 1 195 ? -13.914 14.727 11.913 1.00 90.00 195 ALA A CA 1
ATOM 1656 C C . ALA A 1 195 ? -14.231 14.502 10.420 1.00 90.00 195 ALA A C 1
ATOM 1658 O O . ALA A 1 195 ? -13.681 15.189 9.555 1.00 90.00 195 ALA A O 1
ATOM 1659 N N . GLN A 1 196 ? -15.076 13.511 10.101 1.00 90.56 196 GLN A N 1
ATOM 1660 C CA . GLN A 1 196 ? -15.286 12.978 8.752 1.00 90.56 196 GLN A CA 1
ATOM 1661 C C . GLN A 1 196 ? -13.962 12.684 8.038 1.00 90.56 196 GLN A C 1
ATOM 1663 O O . GLN A 1 196 ? -13.828 12.893 6.831 1.00 90.56 196 GLN A O 1
ATOM 1668 N N . TRP A 1 197 ? -12.966 12.221 8.790 1.00 92.56 197 TRP A N 1
ATOM 1669 C CA . TRP A 1 197 ? -11.606 12.083 8.303 1.00 92.56 197 TRP A CA 1
ATOM 1670 C C . TRP A 1 197 ? -11.222 10.620 8.151 1.00 92.56 197 TRP A C 1
ATOM 1672 O O . TRP A 1 197 ? -11.546 9.778 8.995 1.00 92.56 197 TRP A O 1
ATOM 1682 N N . MET A 1 198 ? -10.496 10.327 7.075 1.00 92.88 198 MET A N 1
ATOM 1683 C CA . MET 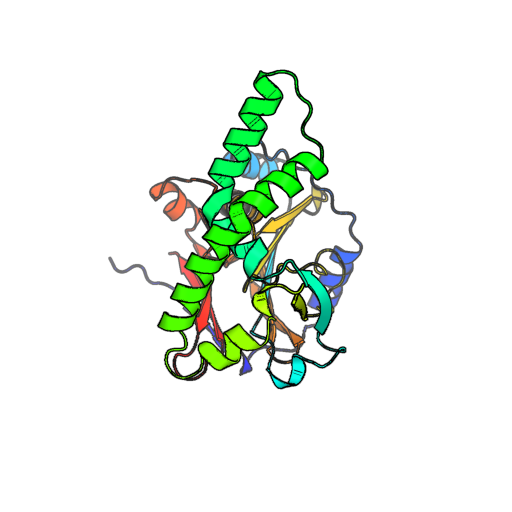A 1 198 ? -9.865 9.031 6.894 1.00 92.88 198 MET A CA 1
ATOM 1684 C C . MET A 1 198 ? -8.480 9.156 6.269 1.00 92.88 198 MET A C 1
ATOM 1686 O O . MET A 1 198 ? -8.214 10.053 5.457 1.00 92.88 198 MET A O 1
ATOM 1690 N N . ALA A 1 199 ? -7.645 8.163 6.549 1.00 92.25 199 ALA A N 1
ATOM 1691 C CA . ALA A 1 199 ? -6.429 7.926 5.795 1.00 92.25 199 ALA A CA 1
ATOM 1692 C C . ALA A 1 199 ? -6.150 6.440 5.621 1.00 92.25 199 ALA A C 1
ATOM 1694 O O . ALA A 1 199 ? -6.731 5.581 6.286 1.00 92.25 199 ALA A O 1
ATOM 1695 N N . VAL A 1 200 ? -5.234 6.158 4.699 1.00 92.31 200 VAL A N 1
ATOM 1696 C CA . VAL A 1 200 ? -4.856 4.803 4.330 1.00 92.31 200 VAL A CA 1
ATOM 1697 C C . VAL A 1 200 ? -3.351 4.638 4.490 1.00 92.31 200 VAL A C 1
ATOM 1699 O O . VAL A 1 200 ? -2.566 5.344 3.855 1.00 92.31 200 VAL A O 1
ATOM 1702 N N . GLY A 1 201 ? -2.971 3.709 5.357 1.00 92.69 201 GLY A N 1
ATOM 1703 C CA . GLY A 1 201 ? -1.610 3.251 5.580 1.00 92.69 201 GLY A CA 1
ATOM 1704 C C . GLY A 1 201 ? -1.299 1.974 4.800 1.00 92.69 201 GLY A C 1
ATOM 1705 O O . GLY A 1 201 ? -2.188 1.183 4.471 1.00 92.69 201 GLY A O 1
ATOM 1706 N N . GLY A 1 202 ? -0.021 1.787 4.478 1.00 90.69 202 GLY A N 1
ATOM 1707 C CA . GLY A 1 202 ? 0.480 0.605 3.783 1.00 90.69 202 GLY A CA 1
ATOM 1708 C C . GLY A 1 202 ? 1.926 0.761 3.313 1.00 90.69 202 GLY A C 1
ATOM 1709 O O . GLY A 1 202 ? 2.537 1.823 3.443 1.00 90.69 202 GLY A O 1
ATOM 1710 N N . SER A 1 203 ? 2.495 -0.298 2.738 1.00 88.12 203 SER A N 1
ATOM 1711 C CA . SER A 1 203 ? 3.918 -0.340 2.361 1.00 88.12 203 SER A CA 1
ATOM 1712 C C . SER A 1 203 ? 4.235 0.299 1.001 1.00 88.12 203 SER A C 1
ATOM 1714 O O . SER A 1 203 ? 5.404 0.552 0.688 1.00 88.12 203 SER A O 1
ATOM 1716 N N . GLY A 1 204 ? 3.213 0.601 0.203 1.00 85.81 204 GLY A N 1
ATOM 1717 C CA . GLY A 1 204 ? 3.311 0.775 -1.247 1.00 85.81 204 GLY A CA 1
ATOM 1718 C C . GLY A 1 204 ? 3.957 2.078 -1.681 1.00 85.81 204 GLY A C 1
ATOM 1719 O O . GLY A 1 204 ? 4.618 2.144 -2.719 1.00 85.81 204 GLY A O 1
ATOM 1720 N N . SER A 1 205 ? 3.863 3.127 -0.871 1.00 89.81 205 SER A N 1
ATOM 1721 C CA . SER A 1 205 ? 4.495 4.413 -1.165 1.00 89.81 205 SER A CA 1
ATOM 1722 C C . SER A 1 205 ? 5.125 5.032 0.072 1.00 89.81 205 SER A C 1
ATOM 1724 O O . SER A 1 205 ? 4.836 4.642 1.202 1.00 89.81 205 SER A O 1
ATOM 1726 N N . SER A 1 206 ? 6.009 6.010 -0.137 1.00 91.56 206 SER A N 1
ATOM 1727 C CA . SER A 1 206 ? 6.614 6.730 0.979 1.00 91.56 206 SER A CA 1
ATOM 1728 C C . SER A 1 206 ? 5.571 7.435 1.845 1.00 91.56 206 SER A C 1
ATOM 1730 O O . SER A 1 206 ? 5.655 7.336 3.066 1.00 91.56 206 SER A O 1
ATOM 1732 N N . GLY A 1 207 ? 4.578 8.067 1.211 1.00 92.56 207 GLY A N 1
ATOM 1733 C CA . GLY A 1 207 ? 3.473 8.734 1.897 1.00 92.56 207 GLY A CA 1
ATOM 1734 C C . GLY A 1 207 ? 2.551 7.766 2.639 1.00 92.56 207 GLY A C 1
ATOM 1735 O O . GLY A 1 207 ? 2.144 8.065 3.752 1.00 92.56 207 GLY A O 1
ATOM 1736 N N . GLN A 1 208 ? 2.268 6.578 2.087 1.00 92.50 208 GLN A N 1
ATOM 1737 C CA . GLN A 1 208 ? 1.483 5.563 2.805 1.00 92.50 208 GLN A CA 1
ATOM 1738 C C . GLN A 1 208 ? 2.198 5.042 4.050 1.00 92.50 208 GLN A C 1
ATOM 1740 O O . GLN A 1 208 ? 1.558 4.853 5.080 1.00 92.50 208 GLN A O 1
ATOM 1745 N N . ARG A 1 209 ? 3.517 4.836 3.970 1.00 94.50 209 ARG A N 1
ATOM 1746 C CA . ARG A 1 209 ? 4.327 4.387 5.111 1.00 94.50 209 ARG A CA 1
ATOM 1747 C C . ARG A 1 209 ? 4.395 5.435 6.216 1.00 94.50 209 ARG A C 1
ATOM 1749 O O . ARG A 1 209 ? 4.206 5.105 7.385 1.00 94.50 209 ARG A O 1
ATOM 1756 N N . GLU A 1 210 ? 4.602 6.695 5.831 1.00 95.25 210 GLU A N 1
ATOM 1757 C CA . GLU A 1 210 ? 4.563 7.817 6.770 1.00 95.25 210 GLU A CA 1
ATOM 1758 C C . GLU A 1 210 ? 3.186 7.918 7.431 1.00 95.25 210 GLU A C 1
ATOM 1760 O O . GLU A 1 210 ? 3.102 7.999 8.652 1.00 95.25 210 GLU A O 1
ATOM 1765 N N . MET A 1 211 ? 2.110 7.867 6.639 1.00 94.69 211 MET A N 1
ATOM 1766 C CA . MET A 1 211 ? 0.738 7.949 7.138 1.00 94.69 211 MET A CA 1
ATOM 1767 C C . MET A 1 211 ? 0.405 6.803 8.094 1.00 94.69 211 MET A C 1
ATOM 1769 O O . MET A 1 211 ? -0.163 7.043 9.156 1.00 94.69 211 MET A O 1
ATOM 1773 N N . HIS A 1 212 ? 0.795 5.574 7.744 1.00 95.81 212 HIS A N 1
ATOM 1774 C CA . HIS A 1 212 ? 0.616 4.400 8.595 1.00 95.81 212 HIS A CA 1
ATOM 1775 C C . HIS A 1 212 ? 1.292 4.570 9.949 1.00 95.81 212 HIS A C 1
ATOM 1777 O O . HIS A 1 212 ? 0.668 4.386 10.988 1.00 95.81 212 HIS A O 1
ATOM 1783 N N . SER A 1 213 ? 2.558 4.984 9.934 1.00 96.38 213 SER A N 1
ATOM 1784 C CA . SER A 1 213 ? 3.338 5.194 11.151 1.00 96.38 213 SER A CA 1
ATOM 1785 C C . SER A 1 213 ? 2.772 6.338 11.989 1.00 96.38 213 SER A C 1
ATOM 1787 O O . SER A 1 213 ? 2.534 6.172 13.181 1.00 96.38 213 SER A O 1
ATOM 1789 N N . ARG A 1 214 ? 2.504 7.490 11.364 1.00 96.44 214 ARG A N 1
ATOM 1790 C CA . ARG A 1 214 ? 1.964 8.676 12.036 1.00 96.44 214 ARG A CA 1
ATOM 1791 C C . ARG A 1 214 ? 0.632 8.365 12.710 1.00 96.44 214 ARG A C 1
ATOM 1793 O O . ARG A 1 214 ? 0.502 8.582 13.911 1.00 96.44 214 ARG A O 1
ATOM 1800 N N . MET A 1 215 ? -0.329 7.818 11.965 1.00 96.88 215 MET A N 1
ATOM 1801 C CA . MET A 1 215 ? -1.651 7.500 12.508 1.00 96.88 215 MET A CA 1
ATOM 1802 C C . MET A 1 215 ? -1.613 6.327 13.480 1.00 96.88 215 MET A C 1
ATOM 1804 O O . MET A 1 215 ? -2.314 6.366 14.489 1.00 96.88 215 MET A O 1
ATOM 1808 N N . GLY A 1 216 ? -0.761 5.329 13.237 1.00 97.31 216 GLY A N 1
ATOM 1809 C CA . GLY A 1 216 ? -0.530 4.227 14.165 1.00 97.31 216 GLY A CA 1
ATOM 1810 C C . GLY A 1 216 ? -0.065 4.723 15.533 1.00 97.31 216 GLY A C 1
ATOM 1811 O O . GLY A 1 216 ? -0.666 4.372 16.547 1.00 97.31 216 GLY A O 1
ATOM 1812 N N . PHE A 1 217 ? 0.933 5.612 15.571 1.00 97.75 217 PHE A N 1
ATOM 1813 C CA . PHE A 1 217 ? 1.410 6.209 16.821 1.00 97.75 217 PHE A CA 1
ATOM 1814 C C . PHE A 1 217 ? 0.407 7.184 17.444 1.00 97.75 217 PHE A C 1
ATOM 1816 O O . PHE A 1 217 ? 0.263 7.191 18.665 1.00 97.75 217 PHE A O 1
ATOM 1823 N N . THR A 1 218 ? -0.333 7.959 16.644 1.00 97.69 218 THR A N 1
ATOM 1824 C CA . THR A 1 218 ? -1.418 8.815 17.152 1.00 97.69 218 THR A CA 1
ATOM 1825 C C . THR A 1 218 ? -2.492 7.986 17.843 1.00 97.69 218 THR A C 1
ATOM 1827 O O . THR A 1 218 ? -2.869 8.290 18.971 1.00 97.69 218 THR A O 1
ATOM 1830 N N . PHE A 1 219 ? -2.978 6.922 17.205 1.00 97.88 219 PHE A N 1
ATOM 1831 C CA . PHE A 1 219 ? -4.029 6.084 17.779 1.00 97.88 219 PHE A CA 1
ATOM 1832 C C . PHE A 1 219 ? -3.510 5.314 18.993 1.00 97.88 219 PHE A C 1
ATOM 1834 O O . PHE A 1 219 ? -4.211 5.231 19.997 1.00 97.88 219 PHE A O 1
ATOM 1841 N N . ALA A 1 220 ? -2.262 4.838 18.962 1.00 97.19 220 ALA A N 1
ATOM 1842 C CA . ALA A 1 220 ? -1.618 4.221 20.118 1.00 97.19 220 ALA A CA 1
ATOM 1843 C C . ALA A 1 220 ? -1.505 5.190 21.312 1.00 97.19 220 ALA A C 1
ATOM 1845 O O . ALA A 1 220 ? -1.790 4.805 22.445 1.00 97.19 220 ALA A O 1
ATOM 1846 N N . ALA A 1 221 ? -1.164 6.461 21.070 1.00 97.06 221 ALA A N 1
ATOM 1847 C CA . ALA A 1 221 ? -1.142 7.498 22.102 1.00 97.06 221 ALA A CA 1
ATOM 1848 C C . ALA A 1 221 ? -2.551 7.831 22.627 1.00 97.06 221 ALA A C 1
ATOM 1850 O O . ALA A 1 221 ? -2.736 7.964 23.840 1.00 97.06 221 ALA A O 1
ATOM 1851 N N . TYR A 1 222 ? -3.543 7.908 21.731 1.00 97.38 222 TYR A N 1
ATOM 1852 C CA . TYR A 1 222 ? -4.944 8.190 22.060 1.00 97.38 222 TYR A CA 1
ATOM 1853 C C . TYR A 1 222 ? -5.553 7.133 22.991 1.00 97.38 222 TYR A C 1
ATOM 1855 O O . TYR A 1 222 ? -6.428 7.469 23.782 1.00 97.38 222 TYR A O 1
ATOM 1863 N N . ARG A 1 223 ? -5.061 5.883 22.987 1.00 95.06 223 ARG A N 1
ATOM 1864 C CA . ARG A 1 223 ? -5.599 4.784 23.818 1.00 95.06 223 ARG A CA 1
ATOM 1865 C C . ARG A 1 223 ? -5.710 5.079 25.315 1.00 95.06 223 ARG A C 1
ATOM 1867 O O . ARG A 1 223 ? -6.468 4.415 26.013 1.00 95.06 223 ARG A O 1
ATOM 1874 N N . LYS A 1 224 ? -4.971 6.067 25.826 1.00 90.81 224 LYS A N 1
ATOM 1875 C CA . LYS A 1 224 ? -5.110 6.540 27.213 1.00 90.81 224 LYS A CA 1
ATOM 1876 C C . LYS A 1 224 ? -6.456 7.227 27.484 1.00 90.81 224 LYS A C 1
ATOM 1878 O O . LYS A 1 224 ? -6.887 7.253 28.631 1.00 90.81 224 LYS A O 1
ATOM 1883 N N . ALA A 1 225 ? -7.078 7.802 26.457 1.00 93.19 225 ALA A N 1
ATOM 1884 C CA . ALA A 1 225 ? -8.358 8.500 26.522 1.00 93.19 225 ALA A CA 1
ATOM 1885 C C . ALA A 1 225 ? -9.553 7.584 26.208 1.00 93.19 225 ALA A C 1
ATOM 1887 O O . ALA A 1 225 ? -10.626 7.781 26.771 1.00 93.19 225 ALA A O 1
ATOM 1888 N N . GLY A 1 226 ? -9.377 6.575 25.349 1.00 93.50 226 GLY A N 1
ATOM 1889 C CA . GLY A 1 226 ? -10.455 5.658 24.983 1.00 93.50 226 GLY A CA 1
ATOM 1890 C C . GLY A 1 226 ? -10.002 4.482 24.114 1.00 93.50 226 GLY A C 1
ATOM 1891 O O . GLY A 1 226 ? -8.879 4.484 23.606 1.00 93.50 226 GLY A O 1
ATOM 1892 N N . PRO A 1 227 ? -10.855 3.457 23.938 1.00 95.12 227 PRO A N 1
ATOM 1893 C CA . PRO A 1 227 ? -10.551 2.325 23.070 1.00 95.12 227 PRO A CA 1
ATOM 1894 C C . PRO A 1 227 ? -10.461 2.763 21.604 1.00 95.12 227 PRO A C 1
ATOM 1896 O O . PRO A 1 227 ? -11.125 3.708 21.182 1.00 95.12 227 PRO A O 1
ATOM 1899 N N . VAL A 1 228 ? -9.675 2.027 20.818 1.00 97.44 228 VAL A N 1
ATOM 1900 C CA . VAL A 1 228 ? -9.577 2.213 19.363 1.00 97.44 228 VAL A CA 1
ATOM 1901 C C . VAL A 1 228 ? -9.845 0.868 18.695 1.00 97.44 228 VAL A C 1
ATOM 1903 O O . VAL A 1 228 ? -8.903 0.106 18.490 1.00 97.44 228 VAL A O 1
ATOM 1906 N N . PRO A 1 229 ? -11.107 0.526 18.395 1.00 97.19 229 PRO A N 1
ATOM 1907 C CA . PRO A 1 229 ? -11.446 -0.786 17.861 1.00 97.19 229 PRO A CA 1
ATOM 1908 C C . PRO A 1 229 ? -10.795 -1.065 16.501 1.00 97.19 229 PRO A C 1
ATOM 1910 O O . PRO A 1 229 ? -10.615 -0.163 15.672 1.00 97.19 229 PRO A O 1
ATOM 1913 N N . SER A 1 230 ? -10.505 -2.338 16.241 1.00 97.50 230 SER A N 1
ATOM 1914 C CA . SER A 1 230 ? -9.918 -2.811 14.989 1.00 97.50 230 SER A CA 1
ATOM 1915 C C . SER A 1 230 ? -10.711 -3.963 14.389 1.00 97.50 230 SER A C 1
ATOM 1917 O O . SER A 1 230 ? -10.999 -4.961 15.046 1.00 97.50 230 SER A O 1
ATOM 1919 N N . LEU A 1 231 ? -11.014 -3.851 13.101 1.00 96.50 231 LEU A N 1
ATOM 1920 C CA . LEU A 1 231 ? -11.574 -4.929 12.294 1.00 96.50 231 LEU A CA 1
ATOM 1921 C C . LEU A 1 231 ? -10.470 -5.539 11.427 1.00 96.50 231 LEU A C 1
ATOM 1923 O O . LEU A 1 231 ? -9.799 -4.805 10.706 1.00 96.50 231 LEU A O 1
ATOM 1927 N N . LEU A 1 232 ? -10.311 -6.863 11.455 1.00 96.12 232 LEU A N 1
ATOM 1928 C CA . LEU A 1 232 ? -9.379 -7.591 10.594 1.00 96.12 232 LEU A CA 1
ATOM 1929 C C . LEU A 1 232 ? -10.141 -8.415 9.554 1.00 96.12 232 LEU A C 1
ATOM 1931 O O . LEU A 1 232 ? -10.919 -9.320 9.879 1.00 96.12 232 LEU A O 1
ATOM 1935 N N . LEU A 1 233 ? -9.880 -8.107 8.289 1.00 94.94 233 LEU A N 1
ATOM 1936 C CA . LEU A 1 233 ? -10.417 -8.791 7.121 1.00 94.94 233 LEU A CA 1
ATOM 1937 C C . LEU A 1 233 ? -9.277 -9.385 6.299 1.00 94.94 233 LEU A C 1
ATOM 1939 O O . LEU A 1 233 ? -8.139 -8.918 6.355 1.00 94.94 233 LEU A O 1
ATOM 1943 N N . ALA A 1 234 ? -9.594 -10.388 5.490 1.00 93.44 234 ALA A N 1
ATOM 1944 C CA . ALA A 1 234 ? -8.630 -10.974 4.579 1.00 93.44 234 ALA A CA 1
ATOM 1945 C C . ALA A 1 234 ? -9.269 -11.330 3.242 1.00 93.44 234 ALA A C 1
ATOM 1947 O O . ALA A 1 234 ? -10.347 -11.910 3.169 1.00 93.44 234 ALA A O 1
ATOM 1948 N N . TYR A 1 235 ? -8.584 -10.987 2.168 1.00 92.19 235 TYR A N 1
ATOM 1949 C CA . TYR A 1 235 ? -8.913 -11.399 0.823 1.00 92.19 235 TYR A CA 1
ATOM 1950 C C . TYR A 1 235 ? -8.213 -12.722 0.532 1.00 92.19 235 TYR A C 1
ATOM 1952 O O . TYR A 1 235 ? -7.001 -12.739 0.316 1.00 92.19 235 TYR A O 1
ATOM 1960 N N . ASP A 1 236 ? -8.976 -13.814 0.487 1.00 91.00 236 ASP A N 1
ATOM 1961 C C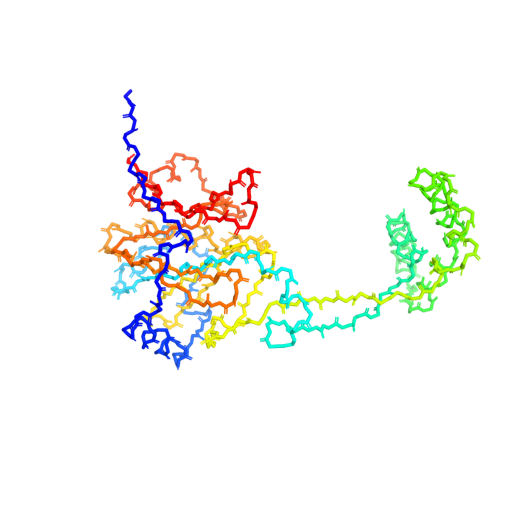A . ASP A 1 236 ? -8.421 -15.149 0.243 1.00 91.00 236 ASP A CA 1
ATOM 1962 C C . ASP A 1 236 ? -7.877 -15.296 -1.189 1.00 91.00 236 ASP A C 1
ATOM 1964 O O . ASP A 1 236 ? -8.147 -14.482 -2.085 1.00 91.00 236 ASP A O 1
ATOM 1968 N N . ARG A 1 237 ? -7.113 -16.356 -1.442 1.00 90.19 237 ARG A N 1
ATOM 1969 C CA . ARG A 1 237 ? -6.544 -16.689 -2.758 1.00 90.19 237 ARG A CA 1
ATOM 1970 C C . ARG A 1 237 ? -7.581 -16.845 -3.876 1.00 90.19 237 ARG A C 1
ATOM 1972 O O . ARG A 1 237 ? -7.216 -16.837 -5.053 1.00 90.19 237 ARG A O 1
ATOM 1979 N N . HIS A 1 238 ? -8.863 -16.997 -3.549 1.00 91.56 238 HIS A N 1
ATOM 1980 C CA . HIS A 1 238 ? -9.966 -17.149 -4.499 1.00 91.56 238 HIS A CA 1
ATOM 1981 C C . HIS A 1 238 ? -10.799 -15.876 -4.664 1.00 91.56 238 HIS A C 1
ATOM 1983 O O . HIS A 1 238 ? -11.878 -15.914 -5.257 1.00 91.56 238 HIS A O 1
ATOM 1989 N N . ASN A 1 239 ? -10.270 -14.741 -4.213 1.00 90.94 239 ASN A N 1
ATOM 1990 C CA . ASN A 1 239 ? -10.905 -13.440 -4.335 1.00 90.94 239 ASN A CA 1
ATOM 1991 C C . ASN A 1 239 ? -12.174 -13.227 -3.528 1.00 90.94 239 ASN A C 1
ATOM 1993 O O . ASN A 1 239 ? -13.009 -12.413 -3.910 1.00 90.94 239 ASN A O 1
ATOM 1997 N N . ARG A 1 240 ? -12.293 -13.909 -2.390 1.00 91.31 240 ARG A N 1
ATOM 1998 C CA . ARG A 1 240 ? -13.384 -13.674 -1.449 1.00 91.31 240 ARG A CA 1
ATOM 1999 C C . ARG A 1 240 ? -12.879 -12.864 -0.271 1.00 91.31 240 ARG A C 1
ATOM 2001 O O . ARG A 1 240 ? -11.815 -13.149 0.273 1.00 91.31 240 ARG A O 1
ATOM 2008 N N . LEU A 1 241 ? -13.652 -11.854 0.108 1.00 92.50 241 LEU A N 1
ATOM 2009 C CA . LEU A 1 241 ? -13.425 -11.120 1.341 1.00 92.50 241 LEU A CA 1
ATOM 2010 C C . LEU A 1 241 ? -13.928 -11.970 2.508 1.00 92.50 241 LEU A C 1
ATOM 2012 O O . LEU A 1 241 ? -15.090 -12.374 2.534 1.00 92.50 241 LEU A O 1
ATOM 2016 N N . ARG A 1 242 ? -13.043 -12.248 3.455 1.00 94.00 242 ARG A N 1
ATOM 2017 C CA . ARG A 1 242 ? -13.291 -13.073 4.62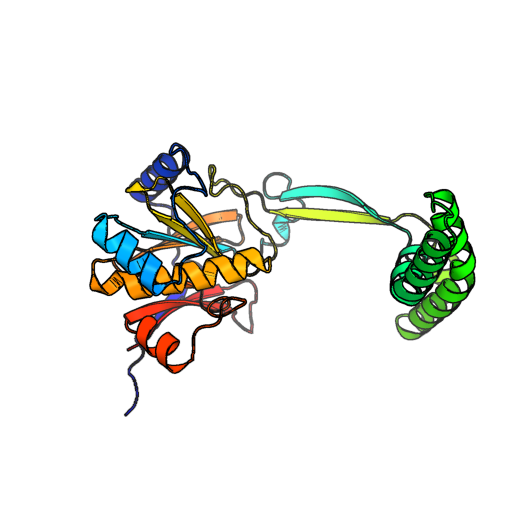9 1.00 94.00 242 ARG A CA 1
ATOM 2018 C C . ARG A 1 242 ? -13.129 -12.258 5.900 1.00 94.00 242 ARG A C 1
ATOM 2020 O O . ARG A 1 242 ? -12.323 -11.329 5.974 1.00 94.00 242 ARG A O 1
ATOM 2027 N N . PHE A 1 243 ? -13.895 -12.640 6.908 1.00 95.44 243 PHE A N 1
ATOM 2028 C CA . PHE A 1 243 ? -13.806 -12.111 8.254 1.00 95.44 243 PHE A CA 1
ATOM 2029 C C . PHE A 1 243 ? -12.819 -12.932 9.079 1.00 95.44 243 PHE A C 1
ATOM 2031 O O . PHE A 1 243 ? -12.980 -14.147 9.234 1.00 95.44 243 PHE A O 1
ATOM 2038 N N . VAL A 1 244 ? -11.821 -12.249 9.635 1.00 95.56 244 VAL A N 1
ATOM 2039 C CA . VAL A 1 244 ? -10.833 -12.861 10.526 1.00 95.56 244 VAL A CA 1
ATOM 2040 C C . VAL A 1 244 ? -11.263 -12.626 11.972 1.00 95.56 244 VAL A C 1
ATOM 2042 O O . VAL A 1 244 ? -11.547 -13.577 12.705 1.00 95.56 244 VAL A O 1
ATOM 2045 N N . GLY A 1 245 ? -11.421 -11.359 12.361 1.00 95.19 245 GLY A N 1
ATOM 2046 C CA . GLY A 1 245 ? -11.819 -10.999 13.717 1.00 95.19 245 GLY A CA 1
ATOM 2047 C C . GLY A 1 245 ? -12.137 -9.520 13.898 1.00 95.19 245 GLY A C 1
ATOM 2048 O O . GLY A 1 245 ? -11.803 -8.682 13.064 1.00 95.19 245 GLY A O 1
ATOM 2049 N N . GLU A 1 246 ? -12.786 -9.217 15.017 1.00 95.94 246 GLU A N 1
ATOM 2050 C CA . GLU A 1 246 ? -13.037 -7.865 15.511 1.00 95.94 246 GLU A CA 1
ATOM 2051 C C . GLU A 1 246 ? -12.439 -7.762 16.914 1.00 95.94 246 GLU A C 1
ATOM 2053 O O . GLU A 1 246 ? -12.583 -8.679 17.728 1.00 95.94 246 GLU A O 1
ATOM 2058 N N . PHE A 1 247 ? -11.745 -6.661 17.177 1.00 95.62 247 PHE A N 1
ATOM 2059 C CA . PHE A 1 247 ? -10.986 -6.430 18.397 1.00 95.62 247 PHE A CA 1
ATOM 2060 C C . PHE A 1 247 ? -11.425 -5.099 19.003 1.00 95.62 247 PHE A C 1
ATOM 2062 O O . PHE A 1 247 ? -11.511 -4.090 18.305 1.00 95.62 247 PHE A O 1
ATOM 2069 N N . GLY A 1 248 ? -11.703 -5.092 20.309 1.00 94.94 248 GLY A N 1
ATOM 2070 C CA . GLY A 1 248 ? -12.057 -3.868 21.042 1.00 94.94 248 GLY A CA 1
ATOM 2071 C C . GLY A 1 248 ? -10.879 -2.909 21.254 1.00 94.94 248 GLY A C 1
ATOM 2072 O O . GLY A 1 248 ? -11.075 -1.779 21.689 1.00 94.94 248 GLY A O 1
ATOM 2073 N N . ASP A 1 249 ? -9.672 -3.357 20.921 1.00 94.75 249 ASP A N 1
ATOM 2074 C CA . ASP A 1 249 ? -8.413 -2.641 21.067 1.00 94.75 249 ASP A CA 1
ATOM 2075 C C . ASP A 1 249 ? -7.732 -2.435 19.714 1.00 94.75 249 ASP A C 1
ATOM 2077 O O . ASP A 1 249 ? -8.031 -3.123 18.732 1.00 94.75 249 ASP A O 1
ATOM 2081 N N . LEU A 1 250 ? -6.760 -1.518 19.703 1.00 97.38 250 LEU A N 1
ATOM 2082 C CA . LEU A 1 250 ? -5.997 -1.181 18.512 1.00 97.38 250 LEU A CA 1
ATOM 2083 C C . LEU A 1 250 ? -5.154 -2.370 18.070 1.00 97.38 250 LEU A C 1
ATOM 2085 O O . LEU A 1 250 ? -4.322 -2.880 18.824 1.00 97.38 250 LEU A O 1
ATOM 2089 N N . CYS A 1 251 ? -5.311 -2.731 16.808 1.00 97.12 251 CYS A N 1
ATOM 2090 C CA . CYS A 1 251 ? -4.390 -3.562 16.066 1.00 97.12 251 CYS A CA 1
ATOM 2091 C C . CYS A 1 251 ? -3.699 -2.733 14.976 1.00 97.12 251 CYS A C 1
ATOM 2093 O O . CYS A 1 251 ? -4.329 -1.900 14.323 1.00 97.12 251 CYS A O 1
ATOM 2095 N N . LEU A 1 252 ? -2.404 -2.958 14.767 1.00 96.44 252 LEU A N 1
ATOM 2096 C CA . LEU A 1 252 ? -1.603 -2.293 13.742 1.00 96.44 252 LEU A CA 1
ATOM 2097 C C . LEU A 1 252 ? -0.848 -3.326 12.912 1.00 96.44 252 LEU A C 1
ATOM 2099 O O . LEU A 1 252 ? -0.296 -4.277 13.455 1.00 96.44 252 LEU A O 1
ATOM 2103 N N . GLU A 1 253 ? -0.792 -3.121 11.601 1.00 93.88 253 GLU A N 1
ATOM 2104 C CA . GLU A 1 253 ? 0.142 -3.849 10.740 1.00 93.88 253 GLU A CA 1
ATOM 2105 C C . GLU A 1 253 ? 1.576 -3.478 11.120 1.00 93.88 253 GLU A C 1
ATOM 2107 O O . GLU A 1 253 ? 1.905 -2.295 11.186 1.00 93.88 253 GLU A O 1
ATOM 2112 N N . GLU A 1 254 ? 2.421 -4.470 11.388 1.00 91.62 254 GLU A N 1
ATOM 2113 C CA . GLU A 1 254 ? 3.731 -4.200 11.976 1.00 91.62 254 GLU A CA 1
ATOM 2114 C C . GLU A 1 254 ? 4.789 -3.716 10.975 1.00 91.62 254 GLU A C 1
ATOM 2116 O O . GLU A 1 254 ? 5.551 -2.804 11.298 1.00 91.62 254 GLU A O 1
ATOM 2121 N N . LEU A 1 255 ? 4.887 -4.316 9.782 1.00 86.75 255 LEU A N 1
ATOM 2122 C CA . LEU A 1 255 ? 6.063 -4.172 8.912 1.00 86.75 255 LEU A CA 1
ATOM 2123 C C . LEU A 1 255 ? 6.316 -2.724 8.499 1.00 86.75 255 LEU A C 1
ATOM 2125 O O . LEU A 1 255 ? 7.451 -2.365 8.183 1.00 86.75 255 LEU A O 1
ATOM 2129 N N . THR A 1 256 ? 5.267 -1.903 8.457 1.00 88.25 256 THR A N 1
ATOM 2130 C CA . THR A 1 256 ? 5.362 -0.506 8.034 1.00 88.25 256 THR A CA 1
ATOM 2131 C C . THR A 1 256 ? 5.407 0.499 9.179 1.00 88.25 256 THR A C 1
ATOM 2133 O O . THR A 1 256 ? 5.599 1.688 8.913 1.00 88.25 256 THR A O 1
ATOM 2136 N N . LEU A 1 257 ? 5.301 0.059 10.439 1.00 91.06 257 LEU A N 1
ATOM 2137 C CA . LEU A 1 257 ? 5.411 0.945 11.597 1.00 91.06 257 LEU A CA 1
ATOM 2138 C C . LEU A 1 257 ? 6.831 1.506 11.759 1.00 91.06 257 LEU A C 1
ATOM 2140 O O . LEU A 1 257 ? 7.819 0.777 11.764 1.00 91.06 257 LEU A O 1
ATOM 2144 N N . GLY A 1 258 ? 6.929 2.824 11.933 1.00 90.94 258 GLY A N 1
ATOM 2145 C CA . GLY A 1 258 ? 8.195 3.553 12.058 1.00 90.94 258 GLY A CA 1
ATOM 2146 C C . GLY A 1 258 ? 8.877 3.862 10.719 1.00 90.94 258 GLY A C 1
ATOM 2147 O O . GLY A 1 258 ? 9.930 4.504 10.690 1.00 90.94 258 GLY A O 1
ATOM 2148 N N . MET A 1 259 ? 8.296 3.452 9.588 1.00 91.44 259 MET A N 1
ATOM 2149 C CA . MET A 1 259 ? 8.834 3.779 8.270 1.00 91.44 259 MET A CA 1
ATOM 2150 C C . MET A 1 259 ? 8.437 5.201 7.860 1.00 91.44 259 MET A C 1
ATOM 2152 O O . MET A 1 259 ? 7.260 5.542 7.817 1.00 91.44 259 MET A O 1
ATOM 2156 N N . ASN A 1 260 ? 9.420 6.025 7.483 1.00 93.88 260 ASN A N 1
ATOM 2157 C CA . ASN A 1 260 ? 9.249 7.421 7.036 1.00 93.88 260 ASN A CA 1
ATOM 2158 C C . ASN A 1 260 ? 8.621 8.392 8.055 1.00 93.88 260 ASN A C 1
ATOM 2160 O O . ASN A 1 260 ? 8.433 9.560 7.732 1.00 93.88 260 ASN A O 1
ATOM 2164 N N . TYR A 1 261 ? 8.346 7.946 9.277 1.00 94.75 261 TYR A N 1
ATOM 2165 C CA . TYR A 1 261 ? 7.951 8.791 10.396 1.00 94.75 261 TYR A CA 1
ATOM 2166 C C . TYR A 1 261 ? 8.698 8.303 11.632 1.00 94.75 261 TYR A C 1
ATOM 2168 O O . TYR A 1 261 ? 8.434 7.211 12.137 1.00 94.75 261 TYR A O 1
ATOM 2176 N N . HIS A 1 262 ? 9.686 9.079 12.067 1.00 90.25 262 HIS A N 1
ATOM 2177 C CA . HIS A 1 262 ? 10.589 8.653 13.124 1.00 90.25 262 HIS A CA 1
ATOM 2178 C C . HIS A 1 262 ? 10.008 8.964 14.504 1.00 90.25 262 HIS A C 1
ATOM 2180 O O . HIS A 1 262 ? 9.676 10.109 14.806 1.00 90.25 262 HIS A O 1
ATOM 2186 N N . VAL A 1 263 ? 9.941 7.932 15.337 1.00 93.00 263 VAL A N 1
ATOM 2187 C CA . VAL A 1 263 ? 9.732 8.007 16.782 1.00 93.00 263 VAL A CA 1
ATOM 2188 C C . VAL A 1 263 ? 10.907 7.266 17.408 1.00 93.00 263 VAL A C 1
ATOM 2190 O O . VAL A 1 263 ? 11.369 6.267 16.848 1.00 93.00 263 VAL A O 1
ATOM 2193 N N . ASP A 1 264 ? 11.448 7.774 18.513 1.00 93.81 264 ASP A N 1
ATOM 2194 C CA . ASP A 1 264 ? 12.551 7.087 19.172 1.00 93.81 264 ASP A CA 1
ATOM 2195 C C . ASP A 1 264 ? 12.102 5.711 19.685 1.00 93.81 264 ASP A C 1
ATOM 2197 O O . ASP A 1 264 ? 10.927 5.465 19.958 1.00 93.81 264 ASP A O 1
ATOM 2201 N N . ARG A 1 265 ? 13.051 4.781 19.799 1.00 91.19 265 ARG A N 1
ATOM 2202 C CA . ARG A 1 265 ? 12.737 3.385 20.118 1.00 91.19 265 ARG A CA 1
ATOM 2203 C C . ARG A 1 265 ? 12.038 3.228 21.472 1.00 91.19 265 ARG A C 1
ATOM 2205 O O . ARG A 1 265 ? 11.135 2.404 21.583 1.00 91.19 265 ARG A O 1
ATOM 2212 N N . ALA A 1 266 ? 12.453 3.989 22.484 1.00 93.88 266 ALA A N 1
ATOM 2213 C CA . ALA A 1 266 ? 11.880 3.880 23.823 1.00 93.88 266 ALA A CA 1
ATOM 2214 C C . ALA A 1 266 ? 10.425 4.367 23.832 1.00 93.88 266 ALA A C 1
ATOM 2216 O O . ALA A 1 266 ? 9.552 3.728 24.421 1.00 93.88 266 ALA A O 1
ATOM 2217 N N . GLU A 1 267 ? 10.150 5.462 23.127 1.00 94.00 267 GLU A N 1
ATOM 2218 C CA . GLU A 1 267 ? 8.804 5.981 22.933 1.00 94.00 267 GLU A CA 1
ATOM 2219 C C . GLU A 1 267 ? 7.941 5.035 22.093 1.00 94.00 267 GLU A C 1
ATOM 2221 O O . GLU A 1 267 ? 6.794 4.779 22.452 1.00 94.00 267 GLU A O 1
ATOM 2226 N N . GLN A 1 268 ? 8.488 4.441 21.030 1.00 93.88 268 GLN A N 1
ATOM 2227 C CA . GLN A 1 268 ? 7.789 3.430 20.237 1.00 93.88 268 GLN A CA 1
ATOM 2228 C C . GLN A 1 268 ? 7.388 2.224 21.099 1.00 93.88 268 GLN A C 1
ATOM 2230 O O . GLN A 1 268 ? 6.220 1.841 21.105 1.00 93.88 268 GLN A O 1
ATOM 2235 N N . GLU A 1 269 ? 8.319 1.651 21.865 1.00 92.62 269 GLU A N 1
ATOM 2236 C CA . GLU A 1 269 ? 8.035 0.540 22.785 1.00 92.62 269 GLU A CA 1
ATOM 2237 C C . GLU A 1 269 ? 6.973 0.932 23.828 1.00 92.62 269 GLU A C 1
ATOM 2239 O O . GLU A 1 269 ? 6.075 0.147 24.139 1.00 92.62 269 GLU A O 1
ATOM 2244 N N . ARG A 1 270 ? 7.016 2.174 24.331 1.00 94.38 270 ARG A N 1
ATOM 2245 C CA . ARG A 1 270 ? 6.022 2.700 25.276 1.00 94.38 270 ARG A CA 1
ATOM 2246 C C . ARG A 1 270 ? 4.636 2.857 24.648 1.00 94.38 270 ARG A C 1
ATOM 2248 O O . ARG A 1 270 ? 3.643 2.546 25.304 1.00 94.38 270 ARG A O 1
ATOM 2255 N N . LEU A 1 271 ? 4.553 3.390 23.430 1.00 95.38 271 LEU A N 1
ATOM 2256 C CA . LEU A 1 271 ? 3.295 3.631 22.718 1.00 95.38 271 LEU A CA 1
ATOM 2257 C C . LEU A 1 271 ? 2.628 2.324 22.293 1.00 95.38 271 LEU A C 1
ATOM 2259 O O . LEU A 1 271 ? 1.414 2.190 22.415 1.00 95.38 271 LEU A O 1
ATOM 2263 N N . LEU A 1 272 ? 3.415 1.358 21.822 1.00 94.69 272 LEU A N 1
ATOM 2264 C CA . LEU A 1 272 ? 2.899 0.090 21.307 1.00 94.69 272 LEU A CA 1
ATOM 2265 C C . LEU A 1 272 ? 2.534 -0.912 22.401 1.00 94.69 272 LEU A C 1
ATOM 2267 O O . LEU A 1 272 ? 1.964 -1.957 22.097 1.00 94.69 272 LEU A O 1
ATOM 2271 N N . ARG A 1 273 ? 2.789 -0.599 23.675 1.00 93.19 273 ARG A N 1
ATOM 2272 C CA . ARG A 1 273 ? 2.359 -1.449 24.783 1.00 93.19 273 ARG A CA 1
ATOM 2273 C C . ARG A 1 273 ? 0.836 -1.632 24.785 1.00 93.19 273 ARG A C 1
ATOM 2275 O O . ARG A 1 273 ? 0.051 -0.683 24.792 1.00 93.19 273 ARG A O 1
ATOM 2282 N N . GLY A 1 274 ? 0.414 -2.886 24.797 1.00 91.06 274 GLY A N 1
ATOM 2283 C CA . GLY A 1 274 ? -0.967 -3.335 24.721 1.00 91.06 274 GLY A CA 1
ATOM 2284 C C . GLY A 1 274 ? -1.611 -3.148 23.347 1.00 91.06 274 GLY A C 1
ATOM 2285 O O . GLY A 1 274 ? -2.832 -3.243 23.271 1.00 91.06 274 GLY A O 1
ATOM 2286 N N . VAL A 1 275 ? -0.845 -2.832 22.297 1.00 95.44 275 VAL A N 1
ATOM 2287 C CA . VAL A 1 275 ? -1.322 -2.790 20.905 1.00 95.44 275 VAL A CA 1
ATOM 2288 C C . VAL A 1 275 ? -1.124 -4.169 20.273 1.00 95.44 275 VAL A C 1
ATOM 2290 O O . VAL A 1 275 ? -0.083 -4.798 20.464 1.00 95.44 275 VAL A O 1
ATOM 2293 N N . GLY A 1 276 ? -2.121 -4.642 19.525 1.00 96.06 276 GLY A N 1
ATOM 2294 C CA . GLY A 1 276 ? -2.031 -5.889 18.768 1.00 96.06 276 GLY A CA 1
ATOM 2295 C C . GLY A 1 276 ? -1.252 -5.687 17.470 1.00 96.06 276 GLY A C 1
ATOM 2296 O O . GLY A 1 276 ? -1.733 -5.040 16.545 1.00 96.06 276 GLY A O 1
ATOM 2297 N N . LEU A 1 277 ? -0.052 -6.240 17.362 1.00 95.81 277 LEU A N 1
ATOM 2298 C CA . LEU A 1 277 ? 0.757 -6.168 16.149 1.00 95.81 277 LEU A CA 1
ATOM 2299 C C . LEU A 1 277 ? 0.394 -7.327 15.221 1.00 95.81 277 LEU A C 1
ATOM 2301 O O . LEU A 1 277 ? 0.588 -8.493 15.561 1.00 95.81 277 LEU A O 1
ATOM 2305 N N . VAL A 1 278 ? -0.166 -6.999 14.058 1.00 94.50 278 VAL A N 1
ATOM 2306 C CA . VAL A 1 278 ? -0.625 -7.967 13.061 1.00 94.50 278 VAL A CA 1
ATOM 2307 C C . VAL A 1 278 ? 0.502 -8.283 12.089 1.00 94.50 278 VAL A C 1
ATOM 2309 O O . VAL A 1 278 ? 1.095 -7.383 11.489 1.00 94.50 278 VAL A O 1
ATOM 2312 N N . ARG A 1 279 ? 0.761 -9.578 11.904 1.00 91.88 279 ARG A N 1
ATOM 2313 C CA . ARG A 1 279 ? 1.775 -10.124 10.998 1.00 91.88 279 ARG A CA 1
ATOM 2314 C C . ARG A 1 279 ? 1.167 -11.205 10.113 1.00 91.88 279 ARG A C 1
ATOM 2316 O O . ARG A 1 279 ? 0.264 -11.925 10.534 1.00 91.88 279 ARG A O 1
ATOM 2323 N N . ALA A 1 280 ? 1.701 -11.350 8.904 1.00 87.31 280 ALA A N 1
ATOM 2324 C CA . ALA A 1 280 ? 1.442 -12.508 8.052 1.00 87.31 280 ALA A CA 1
ATOM 2325 C C . ALA A 1 280 ? 2.633 -13.471 8.123 1.00 87.31 280 ALA A C 1
ATOM 2327 O O . ALA A 1 280 ? 3.755 -13.106 7.768 1.00 87.31 280 ALA A O 1
ATOM 2328 N N . GLY A 1 281 ? 2.379 -14.694 8.580 1.00 81.00 281 GLY A N 1
ATOM 2329 C CA . GLY A 1 281 ? 3.305 -15.815 8.533 1.00 81.00 281 GLY A CA 1
ATOM 2330 C C . GLY A 1 281 ? 3.085 -16.629 7.263 1.00 81.00 281 GLY A C 1
ATOM 2331 O O . GLY A 1 281 ? 1.978 -17.095 6.997 1.00 81.00 281 GLY A O 1
ATOM 2332 N N . TRP A 1 282 ? 4.146 -16.803 6.479 1.00 70.75 282 TRP A N 1
ATOM 2333 C CA . TRP A 1 282 ? 4.130 -17.645 5.286 1.00 70.75 282 TRP A CA 1
ATOM 2334 C C . TRP A 1 282 ? 4.637 -19.037 5.643 1.00 70.75 282 TRP A C 1
ATOM 2336 O O . TRP A 1 282 ? 5.675 -19.173 6.296 1.00 70.75 282 TRP A O 1
ATOM 2346 N N . HIS A 1 283 ? 3.933 -20.070 5.189 1.00 66.88 283 HIS A N 1
ATOM 2347 C CA . HIS A 1 283 ? 4.402 -21.443 5.344 1.00 66.88 283 HIS A CA 1
ATOM 2348 C C . HIS A 1 283 ? 5.535 -21.706 4.348 1.00 66.88 283 HIS A C 1
ATOM 2350 O O . HIS A 1 283 ? 5.373 -21.487 3.149 1.00 66.88 283 HIS A O 1
ATOM 2356 N N . GLN A 1 284 ? 6.687 -22.182 4.834 1.00 60.47 284 GLN A N 1
ATOM 2357 C CA . GLN A 1 284 ? 7.859 -22.446 3.983 1.00 60.47 284 GLN A CA 1
ATOM 2358 C C . GLN A 1 284 ? 7.563 -23.471 2.878 1.00 60.47 284 GLN A C 1
ATOM 2360 O O . GLN A 1 284 ? 8.089 -23.347 1.769 1.00 60.47 284 GLN A O 1
ATOM 2365 N N . ASP A 1 285 ? 6.683 -24.431 3.172 1.00 68.62 285 ASP A N 1
ATOM 2366 C CA . ASP A 1 285 ? 6.323 -25.530 2.274 1.00 68.62 285 ASP A CA 1
ATOM 2367 C C . ASP A 1 285 ? 5.150 -25.193 1.339 1.00 68.62 285 ASP A C 1
ATOM 2369 O O . ASP A 1 285 ? 4.965 -25.848 0.313 1.00 68.62 285 ASP A O 1
ATOM 2373 N N . ASP A 1 286 ? 4.366 -24.160 1.661 1.00 66.50 286 ASP A N 1
ATOM 2374 C CA . ASP A 1 286 ? 3.230 -23.727 0.853 1.00 66.50 286 ASP A CA 1
ATOM 2375 C C . ASP A 1 286 ? 3.023 -22.211 0.958 1.00 66.50 286 ASP A C 1
ATOM 2377 O O . ASP A 1 286 ? 2.283 -21.704 1.798 1.00 66.50 286 ASP A O 1
ATOM 2381 N N . TRP A 1 287 ? 3.631 -21.481 0.024 1.00 63.50 287 TRP A N 1
ATOM 2382 C CA . TRP A 1 287 ? 3.520 -20.023 -0.101 1.00 63.50 287 TRP A CA 1
ATOM 2383 C C . TRP A 1 287 ? 2.093 -19.547 -0.407 1.00 63.50 287 TRP A C 1
ATOM 2385 O O . TRP A 1 287 ? 1.832 -18.345 -0.426 1.00 63.50 287 TRP A O 1
ATOM 2395 N N . SER A 1 288 ? 1.178 -20.477 -0.696 1.00 63.00 288 SER A N 1
ATOM 2396 C CA . SER A 1 288 ? -0.238 -20.195 -0.894 1.00 63.00 288 SER A CA 1
ATOM 2397 C C . SER A 1 288 ? -1.077 -20.347 0.377 1.00 63.00 288 SER A C 1
ATOM 2399 O O . SER A 1 288 ? -2.269 -20.045 0.332 1.00 63.00 288 SER A O 1
ATOM 2401 N N . LYS A 1 289 ? -0.464 -20.771 1.491 1.00 67.44 289 LYS A N 1
ATOM 2402 C CA . LYS A 1 289 ? -1.046 -20.728 2.833 1.00 67.44 289 LYS A CA 1
ATOM 2403 C C . LYS A 1 289 ? -0.436 -19.584 3.623 1.00 67.44 289 LYS A C 1
ATOM 2405 O O . LYS A 1 289 ? 0.786 -19.469 3.743 1.00 67.44 289 LYS A O 1
ATOM 2410 N N . VAL A 1 290 ? -1.310 -18.770 4.193 1.00 78.81 290 VAL A N 1
ATOM 2411 C CA . VAL A 1 290 ? -0.925 -17.680 5.078 1.00 78.81 290 VAL A CA 1
ATOM 2412 C C . VAL A 1 290 ? -1.669 -17.827 6.388 1.00 78.81 290 VAL A C 1
ATOM 2414 O O . VAL A 1 290 ? -2.885 -18.026 6.404 1.00 78.81 290 VAL A O 1
ATOM 2417 N N . ASP A 1 291 ? -0.921 -17.689 7.476 1.00 84.44 291 ASP A N 1
ATOM 2418 C CA . ASP A 1 291 ? -1.486 -17.525 8.803 1.00 84.44 291 ASP A CA 1
ATOM 2419 C C . ASP A 1 291 ? -1.315 -16.070 9.220 1.00 84.44 291 ASP A C 1
ATOM 2421 O O . ASP A 1 291 ? -0.241 -15.480 9.077 1.00 84.44 291 ASP A O 1
ATOM 2425 N N . LEU A 1 292 ? -2.380 -15.477 9.741 1.00 88.62 292 LEU A N 1
ATOM 2426 C CA . LEU A 1 292 ? -2.289 -14.177 10.386 1.00 88.62 292 LEU A CA 1
ATOM 2427 C C . LEU A 1 292 ? -2.018 -14.399 11.865 1.00 88.62 292 LEU A C 1
ATOM 2429 O O . LEU A 1 292 ? -2.655 -15.238 12.493 1.00 88.62 292 LEU A O 1
ATOM 2433 N N . ALA A 1 293 ? -1.089 -13.643 12.426 1.00 89.75 293 ALA A N 1
ATOM 2434 C CA . ALA A 1 293 ? -0.820 -13.643 13.852 1.00 89.75 293 ALA A CA 1
ATOM 2435 C C . ALA A 1 293 ? -1.016 -12.234 14.397 1.00 89.75 293 ALA A C 1
ATOM 2437 O O . ALA A 1 293 ? -0.634 -11.258 13.752 1.00 89.75 293 ALA A O 1
ATOM 2438 N N . ILE A 1 294 ? -1.609 -12.141 15.582 1.00 89.62 294 ILE A N 1
ATOM 2439 C CA . ILE A 1 294 ? -1.655 -10.908 16.361 1.00 89.62 294 ILE A CA 1
ATOM 2440 C C . ILE A 1 294 ? -0.850 -11.134 17.626 1.00 89.62 294 ILE A C 1
ATOM 2442 O O . ILE A 1 294 ? -1.181 -12.013 18.426 1.00 89.62 294 ILE A O 1
ATOM 2446 N N . GLU A 1 295 ? 0.189 -10.330 17.796 1.00 90.25 295 GLU A N 1
ATOM 2447 C CA . GLU A 1 295 ? 1.044 -10.322 18.974 1.00 90.25 295 GLU A CA 1
ATOM 2448 C C . GLU A 1 295 ? 0.741 -9.087 19.812 1.00 90.25 295 GLU A C 1
ATOM 2450 O O . GLU A 1 295 ? 0.870 -7.957 19.348 1.00 90.25 295 GLU A O 1
ATOM 2455 N N . TRP A 1 296 ? 0.326 -9.293 21.057 1.00 87.12 296 TRP A N 1
ATOM 2456 C CA . TRP A 1 296 ? 0.093 -8.198 21.992 1.00 87.12 296 TRP A CA 1
ATOM 2457 C C . TRP A 1 296 ? 1.393 -7.888 22.725 1.00 87.12 296 TRP A C 1
ATOM 2459 O O . TRP A 1 296 ? 1.914 -8.745 23.440 1.00 87.12 296 TRP A O 1
ATOM 2469 N N . ALA A 1 297 ? 1.919 -6.678 22.538 1.00 73.31 297 ALA A N 1
ATOM 2470 C CA . ALA A 1 297 ? 3.102 -6.233 23.266 1.00 73.31 297 ALA A CA 1
ATOM 2471 C C . ALA A 1 297 ? 2.740 -5.981 24.742 1.00 73.31 297 ALA A C 1
ATOM 2473 O O . ALA A 1 297 ? 1.949 -5.086 25.021 1.00 73.31 297 ALA A O 1
ATOM 2474 N N . GLU A 1 298 ? 3.279 -6.758 25.686 1.00 69.12 298 GLU A N 1
ATOM 2475 C CA . GLU A 1 298 ? 3.084 -6.547 27.138 1.00 69.12 298 GLU A CA 1
ATOM 2476 C C . GLU A 1 298 ? 3.998 -5.464 27.738 1.00 69.12 298 GLU A C 1
ATOM 2478 O O . GLU A 1 298 ? 5.209 -5.400 27.403 1.00 69.12 298 GLU A O 1
#

Radius of gyration: 24.8 Å; Cα contacts (8 Å, |Δi|>4): 494; chains: 1; bounding box: 51×55×67 Å

Sequence (298 aa):
MGQTTRTIGFRSEEWRDLPESVSARLAELARARWNHTGLDLSMSHSLLAEHLAGTGAHPWTVLIYCEILAPEHWTRKAFVRITRERIVSELDEKVWRCFSREIEDEVRRAIANKVEPDDRFIEALVEKRRPLAARILKAEYQEFHPRSWKKKWGTGRHRHERLRVRRERRFDLPPPFDWWDARNPFQQYFFVPEAQWMAVGGSGSSGQREMHSRMGFTFAAYRKAGPVPSLLLAYDRHNRLRFVGEFGDLCLEELTLGMNYHVDRAEQERLLRGVGLVRAGWHQDDWSKVDLAIEWAE

Nearest PDB structures (foldseek):
  7u1z-assembly1_B  TM=3.316E-01  e=3.612E+00  Clostridioides difficile
  8jhz-assembly1_A  TM=3.267E-01  e=4.575E+00  Paraclostridium sordellii
  7pog-assembly1_A  TM=3.177E-01  e=5.462E+00  Clostridioides difficile

Solvent-accessible surface area (backbone atoms only — not comparable to full-atom values): 16281 Å² total; per-residue (Å²): 130,85,76,68,65,57,70,48,77,43,50,63,88,70,47,35,74,61,51,68,72,56,51,50,51,56,52,51,57,39,70,50,78,69,38,78,74,61,57,74,80,86,51,54,39,63,58,47,16,51,50,40,54,74,70,69,51,65,43,36,37,41,40,37,38,46,51,72,68,40,77,89,41,73,81,36,68,90,46,25,49,76,45,78,42,84,40,71,15,60,38,55,52,38,29,50,75,77,39,43,66,62,51,51,51,52,51,53,52,35,47,76,70,74,39,83,81,49,72,67,56,53,50,53,54,51,58,72,38,38,68,59,27,46,52,54,53,50,51,51,37,44,70,80,30,71,92,47,26,69,64,59,59,71,66,50,58,50,72,38,71,38,78,45,76,47,72,42,78,56,64,99,42,62,50,86,62,51,71,77,61,88,79,30,53,45,42,36,39,43,38,30,66,82,53,31,25,51,50,63,20,28,68,67,41,69,66,24,12,21,45,30,14,41,50,50,50,14,54,42,52,28,47,84,75,42,69,28,34,20,36,38,34,34,29,43,40,84,71,45,70,25,33,67,50,76,39,75,44,42,58,43,67,47,94,35,54,56,36,84,32,89,66,59,69,70,58,46,59,60,38,44,47,70,29,27,36,36,45,80,47,68,40,91,92,40,82,87,46,49,32,40,33,32,36,32,38,108

Mean predicted aligned error: 7.35 Å

Secondary structure (DSSP, 8-state):
-PPPPEEEEEEGGGPEEPPHHHHHHHHHHHHS--BSSSS-TTS-HHHHHHHHHHHT---EEEEEEEPPPPGGGTT-TTTEEEEEEEE--HHHHHHHHHHHHHHHHHHHHHHHTT----HHHHHHHHHHHHHHHHHHHHHHHHHH-TTTHHHHHHT-GGGS-EEEEEEEE---PPTTSS---TT-SEEEEEEEGGGTEEEEEESSSHHHHHHHHHHHHHHHHHTTTS---EEEEEE-TTS-EEEEEEESS-EEESTTTTSSS---HHHHHHHHTT-EEEEEEEETTEEEEEEEEEEE--